Protein AF-0000000068317317 (afdb_homodimer)

Foldseek 3Di:
DPAFDDDDDDDQVLADPVGQPDDDFAWDWKDFPNDIFTFATEDQPDPFKAAEPVLCVVSPHDLVQFAADPDFDADPVRHTFDFSHKDWTWIGDPNDIDTGIHTYGHDDDPGRIYDYDVVCVVQVWDDDRSSSWIWGGDPRDIDID/DPAFDDDDDDDQVLADPVGQPDDDFAWDWKDFPNDIFTFATEDQPDPFKAAEPVLCVVSPHDLVQFAADPDFDADPVRHTFDFSHKDWTWIGDPNDIDTGIHTYGHDDDPGRIYDYDVVCVVQVWDDDRSSSWIWGGDPRDIDID

Solvent-accessible surface area (backbone atoms only — not comparable to full-atom values): 15824 Å² total; per-residue (Å²): 124,87,70,63,54,67,58,48,75,49,40,74,86,50,35,42,94,83,41,60,87,59,60,56,68,29,61,43,64,35,33,43,91,91,36,80,42,58,42,27,33,51,20,52,57,33,77,45,24,37,28,30,43,71,43,42,45,74,74,68,49,51,81,87,68,39,40,87,63,90,69,87,45,58,48,80,54,62,46,76,51,70,70,78,14,23,42,78,44,58,36,34,51,81,95,43,77,44,78,44,67,22,44,25,28,84,53,57,57,92,48,44,31,34,45,6,21,56,52,35,29,71,52,56,40,41,59,28,42,56,34,60,36,36,36,27,63,55,96,42,33,74,42,78,80,127,86,73,62,52,68,58,50,77,48,39,74,87,50,35,43,93,84,42,64,85,59,59,58,69,28,60,44,64,33,34,42,91,90,36,78,41,58,43,27,33,52,21,51,58,34,81,46,25,37,29,31,44,71,40,41,44,73,74,68,48,52,79,88,68,39,40,86,64,90,69,86,45,60,48,78,52,62,46,77,50,71,71,77,15,22,41,81,44,58,34,33,50,82,95,44,77,44,77,44,67,22,43,24,27,82,52,57,57,91,49,44,33,34,44,6,19,58,52,35,30,72,53,55,39,42,58,27,40,55,34,59,36,36,35,28,63,55,97,42,33,75,42,79,79

InterPro domains:
  IPR021109 Aspartic peptidase domain superfamily [G3DSA:2.40.70.10] (14-142)
  IPR021109 Aspartic peptidase domain superfamily [SSF50630] (25-125)

Radius of gyration: 19.26 Å; Cα contacts (8 Å, |Δi|>4): 682; chains: 2; bounding box: 53×53×40 Å

Secondary structure (DSSP, 8-state):
--PPP-EEEEEGGGS-TTTT------EEEEEETTEEEEEEEE-TT-SS-EEEHHHHHHTT--GGGPBP--PPEE-TT--EE-EEEEEEEEEEETTEEEEEEEEEE----S-SEEE-HHHHHHTT-EEETTTTEEEEEETTEEEE-/--PPP-EEEEEGGGS-TT-S------EEEEEETTEEEEEEEE-TT-SS-EEEHHHHHHTT--GGGPBP--PPEE-TT--EE-EEEEEEEEEEETTEEEEEEEEEE----S-SEEE-HHHHHHTT-EEETTTTEEEEEETTEEEE-

Organism: Vitis vinifera (NCBI:txid29760)

Sequence (290 aa):
MAGRATCIVFSDDDLPPKGSGHTRPLYISVGCSGRRVPFVLLDNGSALNVCPLATAIALGYAPSDFGPSTQTVRAYDSTRREVMGTLEIELLIGPAAFVAIFQVLRIPTSFNLLLGRPWIHRAGAIPSSLHQKVKFIHDGQVVVVMAGRATCIVFSDDDLPPKGSGHTRPLYISVGCSGRRVPFVLLDNGSALNVCPLATAIALGYAPSDFGPSTQTVRAYDSTRREVMGTLEIELLIGPAAFVAIFQVLRIPTSFNLLLGRPWIHRAGAIPSSLHQKVKFIHDGQVVVV

Structure (mmCIF, N/CA/C/O backbone):
data_AF-0000000068317317-model_v1
#
loop_
_entity.id
_entity.type
_entity.pdbx_description
1 polymer 'Uncharacterized protein'
#
loop_
_atom_site.group_PDB
_atom_site.id
_atom_site.type_symbol
_atom_site.label_atom_id
_atom_site.label_alt_id
_atom_site.label_comp_id
_atom_site.label_asym_id
_atom_site.label_entity_id
_atom_site.label_seq_id
_atom_site.pdbx_PDB_ins_code
_atom_site.Cartn_x
_atom_site.Cartn_y
_atom_site.Cartn_z
_atom_site.occupancy
_atom_site.B_iso_or_equiv
_atom_site.auth_seq_id
_atom_site.auth_comp_id
_atom_site.auth_asym_id
_atom_site.auth_atom_id
_atom_site.pdbx_PDB_model_num
ATOM 1 N N . MET A 1 1 ? -30.156 13.469 15.172 1 39.81 1 MET A N 1
ATOM 2 C CA . MET A 1 1 ? -28.812 13.109 15.609 1 39.81 1 MET A CA 1
ATOM 3 C C . MET A 1 1 ? -28.062 12.344 14.516 1 39.81 1 MET A C 1
ATOM 5 O O . MET A 1 1 ? -28.5 11.273 14.102 1 39.81 1 MET A O 1
ATOM 9 N N . ALA A 1 2 ? -27.562 13.141 13.57 1 50.59 2 ALA A N 1
ATOM 10 C CA . ALA A 1 2 ? -27 12.484 12.391 1 50.59 2 ALA A CA 1
ATOM 11 C C . ALA A 1 2 ? -26.109 11.312 12.789 1 50.59 2 ALA A C 1
ATOM 13 O O . ALA A 1 2 ? -25.188 11.469 13.602 1 50.59 2 ALA A O 1
ATOM 14 N N . GLY A 1 3 ? -26.453 10.148 12.789 1 65.06 3 GLY A N 1
ATOM 15 C CA . GLY A 1 3 ? -25.875 8.945 13.359 1 65.06 3 GLY A CA 1
ATOM 16 C C . GLY A 1 3 ? -24.422 8.742 12.969 1 65.06 3 GLY A C 1
ATOM 17 O O . GLY A 1 3 ? -23.953 9.312 11.984 1 65.06 3 GLY A O 1
ATOM 18 N N . ARG A 1 4 ? -23.5 8.469 13.953 1 86.44 4 ARG A N 1
ATOM 19 C CA . ARG A 1 4 ? -22.062 8.258 13.859 1 86.44 4 ARG A CA 1
ATOM 20 C C . ARG A 1 4 ? -21.734 7.172 12.836 1 86.44 4 ARG A C 1
ATOM 22 O O . ARG A 1 4 ? -22.359 6.109 12.828 1 86.44 4 ARG A O 1
ATOM 29 N N . ALA A 1 5 ? -20.875 7.617 11.844 1 91.25 5 ALA A N 1
ATOM 30 C CA . ALA A 1 5 ? -20.422 6.629 10.867 1 91.25 5 ALA A CA 1
ATOM 31 C C . ALA A 1 5 ? -19.734 5.453 11.547 1 91.25 5 ALA A C 1
ATOM 33 O O . ALA A 1 5 ? -18.984 5.645 12.508 1 91.25 5 ALA A O 1
ATOM 34 N N . THR A 1 6 ? -20.141 4.309 11.156 1 92.88 6 THR A N 1
ATOM 35 C CA . THR A 1 6 ? -19.562 3.119 11.773 1 92.88 6 THR A CA 1
ATOM 36 C C . THR A 1 6 ? -18.828 2.266 10.734 1 92.88 6 THR A C 1
ATOM 38 O O . THR A 1 6 ? -18.219 1.258 11.078 1 92.88 6 THR A O 1
ATOM 41 N N . CYS A 1 7 ? -18.969 2.727 9.492 1 97.69 7 CYS A N 1
ATOM 42 C CA . CYS A 1 7 ? -18.312 1.936 8.453 1 97.69 7 CYS A CA 1
ATOM 43 C C . CYS A 1 7 ? -17.828 2.822 7.312 1 97.69 7 CYS A C 1
ATOM 45 O O . CYS A 1 7 ? -18.234 3.982 7.211 1 97.69 7 CYS A O 1
ATOM 47 N N . ILE A 1 8 ? -17 2.387 6.531 1 98.56 8 ILE A N 1
ATOM 48 C CA . ILE A 1 8 ? -16.469 3.01 5.324 1 98.56 8 ILE A CA 1
ATOM 49 C C . ILE A 1 8 ? -16.859 2.188 4.098 1 98.56 8 ILE A C 1
ATOM 51 O O . ILE A 1 8 ? -16.719 0.961 4.098 1 98.56 8 ILE A O 1
ATOM 55 N N . VAL A 1 9 ? -17.344 2.85 3.064 1 98.75 9 VAL A N 1
ATOM 56 C CA . VAL A 1 9 ? -17.875 2.184 1.881 1 98.75 9 VAL A CA 1
ATOM 57 C C . VAL A 1 9 ? -17.156 2.689 0.633 1 98.75 9 VAL A C 1
ATOM 59 O O . VAL A 1 9 ? -16.906 3.889 0.501 1 98.75 9 VAL A O 1
ATOM 62 N N . PHE A 1 10 ? -16.797 1.779 -0.268 1 98.62 10 PHE A N 1
ATOM 63 C CA . PHE A 1 10 ? -16.344 2.1 -1.617 1 98.62 10 PHE A CA 1
ATOM 64 C C . PHE A 1 10 ? -17.297 1.517 -2.658 1 98.62 10 PHE A C 1
ATOM 66 O O . PHE A 1 10 ? -17.766 0.386 -2.514 1 98.62 10 PHE A O 1
ATOM 73 N N . SER A 1 11 ? -17.656 2.23 -3.594 1 97.44 11 SER A N 1
ATOM 74 C CA . SER A 1 11 ? -18.484 1.808 -4.715 1 97.44 11 SER A CA 1
ATOM 75 C C . SER A 1 11 ? -18 2.402 -6.027 1 97.44 11 SER A C 1
ATOM 77 O O . SER A 1 11 ? -17.016 3.146 -6.047 1 97.44 11 SER A O 1
ATOM 79 N N . ASP A 1 12 ? -18.672 2.057 -7.094 1 95.69 12 ASP A N 1
ATOM 80 C CA . ASP A 1 12 ? -18.312 2.59 -8.406 1 95.69 12 ASP A CA 1
ATOM 81 C C . ASP A 1 12 ? -18.453 4.109 -8.438 1 95.69 12 ASP A C 1
ATOM 83 O O . ASP A 1 12 ? -17.797 4.781 -9.234 1 95.69 12 ASP A O 1
ATOM 87 N N . ASP A 1 13 ? -19.281 4.641 -7.551 1 96.56 13 ASP A N 1
ATOM 88 C CA . ASP A 1 13 ? -19.453 6.086 -7.473 1 96.56 13 ASP A CA 1
ATOM 89 C C . ASP A 1 13 ? -18.172 6.773 -7.012 1 96.56 13 ASP A C 1
ATOM 91 O O . ASP A 1 13 ? -18.016 7.984 -7.18 1 96.56 13 ASP A O 1
ATOM 95 N N . ASP A 1 14 ? -17.266 5.992 -6.438 1 97.88 14 ASP A N 1
ATOM 96 C CA . ASP A 1 14 ? -16.016 6.539 -5.91 1 97.88 14 ASP A CA 1
ATOM 97 C C . ASP A 1 14 ? -14.922 6.555 -6.98 1 97.88 14 ASP A C 1
ATOM 99 O O . ASP A 1 14 ? -13.867 7.152 -6.789 1 97.88 14 ASP A O 1
ATOM 103 N N . LEU A 1 15 ? -15.133 5.902 -8.094 1 97.94 15 LEU A N 1
ATOM 104 C CA . LEU A 1 15 ? -14.102 5.801 -9.125 1 97.94 15 LEU A CA 1
ATOM 105 C C . LEU A 1 15 ? -13.805 7.172 -9.727 1 97.94 15 LEU A C 1
ATOM 107 O O . LEU A 1 15 ? -14.688 8.023 -9.82 1 97.94 15 LEU A O 1
ATOM 111 N N . PRO A 1 16 ? -12.57 7.355 -10.078 1 96.88 16 PRO A N 1
ATOM 112 C CA . PRO A 1 16 ? -12.289 8.594 -10.812 1 96.88 16 PRO A CA 1
ATOM 113 C C . PRO A 1 16 ? -13.039 8.672 -12.141 1 96.88 16 PRO A C 1
ATOM 115 O O . PRO A 1 16 ? -13.578 7.672 -12.609 1 96.88 16 PRO A O 1
ATOM 118 N N . PRO A 1 17 ? -13.125 9.82 -12.711 1 95.19 17 PRO A N 1
ATOM 119 C CA . PRO A 1 17 ? -13.867 9.992 -13.961 1 95.19 17 PRO A CA 1
ATOM 120 C C . PRO A 1 17 ? -13.414 9.039 -15.055 1 95.19 17 PRO A C 1
ATOM 122 O O . PRO A 1 17 ? -14.234 8.578 -15.852 1 95.19 17 PRO A O 1
ATOM 125 N N . LYS A 1 18 ? -12.164 8.703 -15.062 1 93.88 18 LYS A N 1
ATOM 126 C CA . LYS A 1 18 ? -11.625 7.859 -16.125 1 93.88 18 LYS A CA 1
ATOM 127 C C . LYS A 1 18 ? -11.93 6.387 -15.859 1 93.88 18 LYS A C 1
ATOM 129 O O . LYS A 1 18 ? -11.633 5.527 -16.688 1 93.88 18 LYS A O 1
ATOM 134 N N . GLY A 1 19 ? -12.453 6.164 -14.641 1 94.88 19 GLY A N 1
ATOM 135 C CA . GLY A 1 19 ? -12.852 4.801 -14.328 1 94.88 19 GLY A CA 1
ATOM 136 C C . GLY A 1 19 ? -11.742 3.992 -13.68 1 94.88 19 GLY A C 1
ATOM 137 O O . GLY A 1 19 ? -10.836 4.555 -13.055 1 94.88 19 GLY A O 1
ATOM 138 N N . SER A 1 20 ? -11.852 2.682 -13.812 1 95.12 20 SER A N 1
ATOM 139 C CA . SER A 1 20 ? -10.977 1.768 -13.094 1 95.12 20 SER A CA 1
ATOM 140 C C . SER A 1 20 ? -9.797 1.335 -13.961 1 95.12 20 SER A C 1
ATOM 142 O O . SER A 1 20 ? -8.953 0.547 -13.523 1 95.12 20 SER A O 1
ATOM 144 N N . GLY A 1 21 ? -9.703 1.787 -15.156 1 96.06 21 GLY A N 1
ATOM 145 C CA . GLY A 1 21 ? -8.688 1.332 -16.094 1 96.06 21 GLY A CA 1
ATOM 146 C C . GLY A 1 21 ? -7.348 2.029 -15.898 1 96.06 21 GLY A C 1
ATOM 147 O O . GLY A 1 21 ? -6.828 2.645 -16.828 1 96.06 21 GLY A O 1
ATOM 148 N N . HIS A 1 22 ? -6.766 2.02 -14.766 1 97.62 22 HIS A N 1
ATOM 149 C CA . HIS A 1 22 ? -5.473 2.625 -14.469 1 97.62 22 HIS A CA 1
ATOM 150 C C . HIS A 1 22 ? -4.75 1.868 -13.359 1 97.62 22 HIS A C 1
ATOM 152 O O . HIS A 1 22 ? -5.344 1.018 -12.695 1 97.62 22 HIS A O 1
ATOM 158 N N . THR A 1 23 ? -3.461 2.135 -13.172 1 97.62 23 THR A N 1
ATOM 159 C CA . THR A 1 23 ? -2.672 1.592 -12.07 1 97.62 23 THR A CA 1
ATOM 160 C C . THR A 1 23 ? -1.908 2.701 -11.352 1 97.62 23 THR A C 1
ATOM 162 O O . THR A 1 23 ? -0.775 2.496 -10.914 1 97.62 23 THR A O 1
ATOM 165 N N . ARG A 1 24 ? -2.486 3.82 -11.219 1 97.88 24 ARG A N 1
ATOM 166 C CA . ARG A 1 24 ? -1.837 4.98 -10.617 1 97.88 24 ARG A CA 1
ATOM 167 C C . ARG A 1 24 ? -1.719 4.824 -9.109 1 97.88 24 ARG A C 1
ATOM 169 O O . ARG A 1 24 ? -2.635 4.312 -8.461 1 97.88 24 ARG A O 1
ATOM 176 N N . PRO A 1 25 ? -0.586 5.289 -8.633 1 98.12 25 PRO A N 1
ATOM 177 C CA . PRO A 1 25 ? -0.528 5.367 -7.168 1 98.12 25 PRO A CA 1
ATOM 178 C C . PRO A 1 25 ? -1.493 6.402 -6.594 1 98.12 25 PRO A C 1
ATOM 180 O O . PRO A 1 25 ? -2.014 7.242 -7.332 1 98.12 25 PRO A O 1
ATOM 183 N N . LEU A 1 26 ? -1.78 6.266 -5.348 1 98.81 26 LEU A N 1
ATOM 184 C CA . LEU A 1 26 ? -2.65 7.219 -4.668 1 98.81 26 LEU A CA 1
ATOM 185 C C . LEU A 1 26 ? -1.834 8.328 -4.016 1 98.81 26 LEU A C 1
ATOM 187 O O . LEU A 1 26 ? -1.091 8.078 -3.064 1 98.81 26 LEU A O 1
ATOM 191 N N . TYR A 1 27 ? -1.959 9.531 -4.535 1 98.81 27 TYR A N 1
ATOM 192 C CA . TYR A 1 27 ? -1.39 10.734 -3.951 1 98.81 27 TYR A CA 1
ATOM 193 C C . TYR A 1 27 ? -2.486 11.648 -3.418 1 98.81 27 TYR A C 1
ATOM 195 O O . TYR A 1 27 ? -3.535 11.805 -4.047 1 98.81 27 TYR A O 1
ATOM 203 N N . ILE A 1 28 ? -2.176 12.219 -2.344 1 98.81 28 ILE A N 1
ATOM 204 C CA . ILE A 1 28 ? -3.051 13.281 -1.861 1 98.81 28 ILE A CA 1
ATOM 205 C C . ILE A 1 28 ? -2.229 14.531 -1.562 1 98.81 28 ILE A C 1
ATOM 207 O O . ILE A 1 28 ? -1.001 14.516 -1.677 1 98.81 28 ILE A O 1
ATOM 211 N N . SER A 1 29 ? -2.916 15.586 -1.317 1 98.81 29 SER A N 1
ATOM 212 C CA . SER A 1 29 ? -2.309 16.797 -0.781 1 98.81 29 SER A CA 1
ATOM 213 C C . SER A 1 29 ? -2.672 17 0.687 1 98.81 29 SER A C 1
ATOM 215 O O . SER A 1 29 ? -3.799 16.719 1.096 1 98.81 29 SER A O 1
ATOM 217 N N . VAL A 1 30 ? -1.735 17.5 1.403 1 98.81 30 VAL A N 1
ATOM 218 C CA . VAL A 1 30 ? -1.99 17.75 2.818 1 98.81 30 VAL A CA 1
ATOM 219 C C . VAL A 1 30 ? -1.548 19.172 3.182 1 98.81 30 VAL A C 1
ATOM 221 O O . VAL A 1 30 ? -0.806 19.812 2.432 1 98.81 30 VAL A O 1
ATOM 224 N N . GLY A 1 31 ? -2.121 19.625 4.293 1 98.62 31 GLY A N 1
ATOM 225 C CA . GLY A 1 31 ? -1.622 20.859 4.867 1 98.62 31 GLY A CA 1
ATOM 226 C C . GLY A 1 31 ? -0.545 20.641 5.914 1 98.62 31 GLY A C 1
ATOM 227 O O . GLY A 1 31 ? -0.641 19.719 6.727 1 98.62 31 GLY A O 1
ATOM 228 N N . CYS A 1 32 ? 0.508 21.359 5.828 1 97.62 32 CYS A N 1
ATOM 229 C CA . CYS A 1 32 ? 1.587 21.391 6.809 1 97.62 32 CYS A CA 1
ATOM 230 C C . CYS A 1 32 ? 1.943 22.812 7.195 1 97.62 32 CYS A C 1
ATOM 232 O O . CYS A 1 32 ? 2.531 23.547 6.398 1 97.62 32 CYS A O 1
ATOM 234 N N . SER A 1 33 ? 1.648 23.234 8.406 1 92.94 33 SER A N 1
ATOM 235 C CA . SER A 1 33 ? 1.957 24.578 8.891 1 92.94 33 SER A CA 1
ATOM 236 C C . SER A 1 33 ? 1.541 25.641 7.879 1 92.94 33 SER A C 1
ATOM 238 O O . SER A 1 33 ? 2.342 26.5 7.508 1 92.94 33 SER A O 1
ATOM 240 N N . GLY A 1 34 ? 0.367 25.516 7.363 1 93 34 GLY A N 1
ATOM 241 C CA . GLY A 1 34 ? -0.199 26.516 6.48 1 93 34 GLY A CA 1
ATOM 242 C C . GLY A 1 34 ? 0.222 26.344 5.031 1 93 34 GLY A C 1
ATOM 243 O O . GLY A 1 34 ? -0.204 27.109 4.16 1 93 34 GLY A O 1
ATOM 244 N N . ARG A 1 35 ? 1.019 25.438 4.738 1 96.75 35 ARG A N 1
ATOM 245 C CA . ARG A 1 35 ? 1.471 25.156 3.375 1 96.75 35 ARG A CA 1
ATOM 246 C C . ARG A 1 35 ? 0.83 23.891 2.83 1 96.75 35 ARG A C 1
ATOM 248 O O . ARG A 1 35 ? 0.634 22.922 3.566 1 96.75 35 ARG A O 1
ATOM 255 N N . ARG A 1 36 ? 0.568 23.984 1.562 1 98.06 36 ARG A N 1
ATOM 256 C CA . ARG A 1 36 ? 0.071 22.797 0.883 1 98.06 36 ARG A CA 1
ATOM 257 C C . ARG A 1 36 ? 1.223 21.922 0.404 1 98.06 36 ARG A C 1
ATOM 259 O O . ARG A 1 36 ? 2.141 22.406 -0.264 1 98.06 36 ARG A O 1
ATOM 266 N N . VAL A 1 37 ? 1.248 20.672 0.802 1 98.75 37 VAL A N 1
ATOM 267 C CA . VAL A 1 37 ? 2.223 19.703 0.323 1 98.75 37 VAL A CA 1
ATOM 268 C C . VAL A 1 37 ? 1.548 18.734 -0.638 1 98.75 37 VAL A C 1
ATOM 270 O O . VAL A 1 37 ? 0.729 17.906 -0.223 1 98.75 37 VAL A O 1
ATOM 273 N N . PRO A 1 38 ? 1.872 18.828 -1.878 1 98.56 38 PRO A N 1
ATOM 274 C CA . PRO A 1 38 ? 1.316 17.891 -2.855 1 98.56 38 PRO A CA 1
ATOM 275 C C . PRO A 1 38 ? 2.09 16.578 -2.918 1 98.56 38 PRO A C 1
ATOM 277 O O . PRO A 1 38 ? 3.1 16.422 -2.227 1 98.56 38 PRO A O 1
ATOM 280 N N . PHE A 1 39 ? 1.553 15.555 -3.545 1 98.38 39 PHE A N 1
ATOM 281 C CA . PHE A 1 39 ? 2.211 14.297 -3.857 1 98.38 39 PHE A CA 1
ATOM 282 C C . PHE A 1 39 ? 2.645 13.578 -2.582 1 98.38 39 PHE A C 1
ATOM 284 O O . PHE A 1 39 ? 3.805 13.188 -2.447 1 98.38 39 PHE A O 1
ATOM 291 N N . VAL A 1 40 ? 1.7 13.477 -1.713 1 98.88 40 VAL A N 1
ATOM 292 C CA . VAL A 1 40 ? 1.86 12.609 -0.552 1 98.88 40 VAL A CA 1
ATOM 293 C C . VAL A 1 40 ? 1.375 11.203 -0.89 1 98.88 40 VAL A C 1
ATOM 295 O O . VAL A 1 40 ? 0.184 10.992 -1.13 1 98.88 40 VAL A O 1
ATOM 298 N N . LEU A 1 41 ? 2.281 10.289 -0.953 1 98.69 41 LEU A N 1
ATOM 299 C CA . LEU A 1 41 ? 1.983 8.914 -1.335 1 98.69 41 LEU A CA 1
ATOM 300 C C . LEU A 1 41 ? 1.384 8.141 -0.164 1 98.69 41 LEU A C 1
ATOM 302 O O . LEU A 1 41 ? 1.918 8.18 0.947 1 98.69 41 LEU A O 1
ATOM 306 N N . LEU A 1 42 ? 0.227 7.523 -0.333 1 98.88 42 LEU A N 1
ATOM 307 C CA . LEU A 1 42 ? -0.312 6.562 0.622 1 98.88 42 LEU A CA 1
ATOM 308 C C . LEU A 1 42 ? 0.115 5.145 0.262 1 98.88 42 LEU A C 1
ATOM 310 O O . LEU A 1 42 ? -0.147 4.676 -0.849 1 98.88 42 LEU A O 1
ATOM 314 N N . ASP A 1 43 ? 0.796 4.516 1.154 1 98.44 43 ASP A N 1
ATOM 315 C CA . ASP A 1 43 ? 1.401 3.213 0.887 1 98.44 43 ASP A CA 1
ATOM 316 C C . ASP A 1 43 ? 1.182 2.254 2.055 1 98.44 43 ASP A C 1
ATOM 318 O O . ASP A 1 43 ? 1.901 2.311 3.055 1 98.44 43 ASP A O 1
ATOM 322 N N . ASN A 1 44 ? 0.241 1.297 1.885 1 98.75 44 ASN A N 1
ATOM 323 C CA . ASN A 1 44 ? -0.05 0.371 2.975 1 98.75 44 ASN A CA 1
ATOM 324 C C . ASN A 1 44 ? 1.042 -0.685 3.121 1 98.75 44 ASN A C 1
ATOM 326 O O . ASN A 1 44 ? 1.047 -1.449 4.086 1 98.75 44 ASN A O 1
ATOM 330 N N . GLY A 1 45 ? 1.951 -0.714 2.201 1 97.38 45 GLY A N 1
ATOM 331 C CA . GLY A 1 45 ? 3.086 -1.618 2.293 1 97.38 45 GLY A CA 1
ATOM 332 C C . GLY A 1 45 ? 4.227 -1.063 3.127 1 97.38 45 GLY A C 1
ATOM 333 O O . GLY A 1 45 ? 5.125 -1.803 3.527 1 97.38 45 GLY A O 1
ATOM 334 N N . SER A 1 46 ? 4.195 0.164 3.355 1 96.81 46 SER A N 1
ATOM 335 C CA . SER A 1 46 ? 5.305 0.803 4.051 1 96.81 46 SER A CA 1
ATOM 336 C C . SER A 1 46 ? 5.121 0.737 5.562 1 96.81 46 SER A C 1
ATOM 338 O O . SER A 1 46 ? 4.082 1.142 6.086 1 96.81 46 SER A O 1
ATOM 340 N N . ALA A 1 47 ? 6.141 0.286 6.199 1 96.44 47 ALA A N 1
ATOM 341 C CA . ALA A 1 47 ? 6.145 0.213 7.66 1 96.44 47 ALA A CA 1
ATOM 342 C C . ALA A 1 47 ? 6.426 1.58 8.273 1 96.44 47 ALA A C 1
ATOM 344 O O . ALA A 1 47 ? 6.379 1.738 9.5 1 96.44 47 ALA A O 1
ATOM 345 N N . LEU A 1 48 ? 6.609 2.59 7.422 1 96.62 48 LEU A N 1
ATOM 346 C CA . LEU A 1 48 ? 7.062 3.893 7.902 1 96.62 48 LEU A CA 1
ATOM 347 C C . LEU A 1 48 ? 6.293 5.02 7.223 1 96.62 48 LEU A C 1
ATOM 349 O O . LEU A 1 48 ? 5.773 4.844 6.121 1 96.62 48 LEU A O 1
ATOM 353 N N . ASN A 1 49 ? 6.211 6.133 7.941 1 98.19 49 ASN A N 1
ATOM 354 C CA . ASN A 1 49 ? 6.09 7.418 7.262 1 98.19 49 ASN A CA 1
ATOM 355 C C . ASN A 1 49 ? 7.457 7.969 6.855 1 98.19 49 ASN A C 1
ATOM 357 O O . ASN A 1 49 ? 8.398 7.938 7.645 1 98.19 49 ASN A O 1
ATOM 361 N N . VAL A 1 50 ? 7.574 8.484 5.652 1 98 50 VAL A N 1
ATOM 362 C CA . VAL A 1 50 ? 8.875 8.922 5.16 1 98 50 VAL A CA 1
ATOM 363 C C . VAL A 1 50 ? 8.797 10.391 4.727 1 98 50 VAL A C 1
ATOM 365 O O . VAL A 1 50 ? 7.828 10.797 4.082 1 98 50 VAL A O 1
ATOM 368 N N . CYS A 1 51 ? 9.75 11.102 5.137 1 98.25 51 CYS A N 1
ATOM 369 C CA . CYS A 1 51 ? 9.984 12.453 4.645 1 98.25 51 CYS A CA 1
ATOM 370 C C . CYS A 1 51 ? 11.344 12.562 3.967 1 98.25 51 CYS A C 1
ATOM 372 O O . CYS A 1 51 ? 12.383 12.508 4.633 1 98.25 51 CYS A O 1
ATOM 374 N N . PRO A 1 52 ? 11.352 12.68 2.621 1 97.31 52 PRO A N 1
ATOM 375 C CA . PRO A 1 52 ? 12.648 12.938 1.991 1 97.31 52 PRO A CA 1
ATOM 376 C C . PRO A 1 52 ? 13.32 14.195 2.527 1 97.31 52 PRO A C 1
ATOM 378 O O . PRO A 1 52 ? 12.648 15.195 2.791 1 97.31 52 PRO A O 1
ATOM 381 N N . LEU A 1 53 ? 14.609 14.156 2.627 1 97.12 53 LEU A N 1
ATOM 382 C CA . LEU A 1 53 ? 15.375 15.281 3.15 1 97.12 53 LEU A CA 1
ATOM 383 C C . LEU A 1 53 ? 15.047 16.562 2.383 1 97.12 53 LEU A C 1
ATOM 385 O O . LEU A 1 53 ? 14.883 17.625 2.982 1 97.12 53 LEU A O 1
ATOM 389 N N . ALA A 1 54 ? 14.945 16.422 1.08 1 96.81 54 ALA A N 1
ATOM 390 C CA . ALA A 1 54 ? 14.641 17.594 0.253 1 96.81 54 ALA A CA 1
ATOM 391 C C . ALA A 1 54 ? 13.312 18.219 0.661 1 96.81 54 ALA A C 1
ATOM 393 O O . ALA A 1 54 ? 13.188 19.453 0.696 1 96.81 54 ALA A O 1
ATOM 394 N N . THR A 1 55 ? 12.344 17.453 0.984 1 97.69 55 THR A N 1
ATOM 395 C CA . THR A 1 55 ? 11.047 17.938 1.426 1 97.69 55 THR A CA 1
ATOM 396 C C . THR A 1 55 ? 11.148 18.594 2.803 1 97.69 55 THR A C 1
ATOM 398 O O . THR A 1 55 ? 10.578 19.656 3.037 1 97.69 55 THR A O 1
ATOM 401 N N . ALA A 1 56 ? 11.867 17.953 3.74 1 97.88 56 ALA A N 1
ATOM 402 C CA . ALA A 1 56 ? 12.078 18.516 5.066 1 97.88 56 ALA A CA 1
ATOM 403 C C . ALA A 1 56 ? 12.656 19.938 4.977 1 97.88 56 ALA A C 1
ATOM 405 O O . ALA A 1 56 ? 12.148 20.859 5.613 1 97.88 56 ALA A O 1
ATOM 406 N N . ILE A 1 57 ? 13.672 20.047 4.129 1 97.31 57 ILE A N 1
ATOM 407 C CA . ILE A 1 57 ? 14.328 21.344 3.945 1 97.31 57 ILE A CA 1
ATOM 408 C C . ILE A 1 57 ? 13.344 22.344 3.34 1 97.31 57 ILE A C 1
ATOM 410 O O . ILE A 1 57 ? 13.242 23.469 3.805 1 97.31 57 ILE A O 1
ATOM 414 N N . ALA A 1 58 ? 12.648 21.906 2.383 1 97.25 58 ALA A N 1
ATOM 415 C CA . ALA A 1 58 ? 11.68 22.781 1.716 1 97.25 58 ALA A CA 1
ATOM 416 C C . ALA A 1 58 ? 10.602 23.25 2.689 1 97.25 58 ALA A C 1
ATOM 418 O O . ALA A 1 58 ? 10.07 24.344 2.549 1 97.25 58 ALA A O 1
ATOM 419 N N . LEU A 1 59 ? 10.273 22.453 3.682 1 97.56 59 LEU A N 1
ATOM 420 C CA . LEU A 1 59 ? 9.25 22.781 4.672 1 97.56 59 LEU A CA 1
ATOM 421 C C . LEU A 1 59 ? 9.828 23.656 5.773 1 97.56 59 LEU A C 1
ATOM 423 O O . LEU A 1 59 ? 9.094 24.125 6.648 1 97.56 59 LEU A O 1
ATOM 427 N N . GLY A 1 60 ? 11.172 23.797 5.746 1 97 60 GLY A N 1
ATOM 428 C CA . GLY A 1 60 ? 11.789 24.734 6.66 1 97 60 GLY A CA 1
ATOM 429 C C . GLY A 1 60 ? 12.5 24.062 7.82 1 97 60 GLY A C 1
ATOM 430 O O . GLY A 1 60 ? 12.883 24.734 8.789 1 97 60 GLY A O 1
ATOM 431 N N . TYR A 1 61 ? 12.609 22.781 7.727 1 97.38 61 TYR A N 1
ATOM 432 C CA . TYR A 1 61 ? 13.312 22.062 8.789 1 97.38 61 TYR A CA 1
ATOM 433 C C . TYR A 1 61 ? 14.805 21.984 8.484 1 97.38 61 TYR A C 1
ATOM 435 O O . TYR A 1 61 ? 15.203 21.906 7.316 1 97.38 61 TYR A O 1
ATOM 443 N N . ALA A 1 62 ? 15.578 21.969 9.539 1 97.12 62 ALA A N 1
ATOM 444 C CA . ALA A 1 62 ? 17.016 21.734 9.469 1 97.12 62 ALA A CA 1
ATOM 445 C C . ALA A 1 62 ? 17.406 20.469 10.227 1 97.12 62 ALA A C 1
ATOM 447 O O . ALA A 1 62 ? 16.641 19.969 11.062 1 97.12 62 ALA A O 1
ATOM 448 N N . PRO A 1 63 ? 18.547 19.859 9.906 1 95.38 63 PRO A N 1
ATOM 449 C CA . PRO A 1 63 ? 18.984 18.625 10.586 1 95.38 63 PRO A CA 1
ATOM 450 C C . PRO A 1 63 ? 18.953 18.766 12.109 1 95.38 63 PRO A C 1
ATOM 452 O O . PRO A 1 63 ? 18.703 17.781 12.812 1 95.38 63 PRO A O 1
ATOM 455 N N . SER A 1 64 ? 19.125 19.984 12.602 1 96.94 64 SER A N 1
ATOM 456 C CA . SER A 1 64 ? 19.094 20.219 14.039 1 96.94 64 SER A CA 1
ATOM 457 C C . SER A 1 64 ? 17.688 20 14.602 1 96.94 64 SER A C 1
ATOM 459 O O . SER A 1 64 ? 17.516 19.875 15.812 1 96.94 64 SER A O 1
ATOM 461 N N . ASP A 1 65 ? 16.703 20.031 13.758 1 97.44 65 ASP A N 1
ATOM 462 C CA . ASP A 1 65 ? 15.32 19.828 14.164 1 97.44 65 ASP A CA 1
ATOM 463 C C . ASP A 1 65 ? 14.992 18.328 14.234 1 97.44 65 ASP A C 1
ATOM 465 O O . ASP A 1 65 ? 13.938 17.953 14.75 1 97.44 65 ASP A O 1
ATOM 469 N N . PHE A 1 66 ? 15.883 17.422 13.727 1 97.88 66 PHE A N 1
ATOM 470 C CA . PHE A 1 66 ? 15.594 15.992 13.656 1 97.88 66 PHE A CA 1
ATOM 471 C C . PHE A 1 66 ? 15.797 15.328 15.016 1 97.88 66 PHE A C 1
ATOM 473 O O . PHE A 1 66 ? 16.75 15.633 15.727 1 97.88 66 PHE A O 1
ATOM 480 N N . GLY A 1 67 ? 14.812 14.578 15.375 1 97.56 67 GLY A N 1
ATOM 481 C CA . GLY A 1 67 ? 15 13.695 16.516 1 97.56 67 GLY A CA 1
ATOM 482 C C . GLY A 1 67 ? 15.789 12.445 16.172 1 97.56 67 GLY A C 1
ATOM 483 O O . GLY A 1 67 ? 16.047 12.164 15 1 97.56 67 GLY A O 1
ATOM 484 N N . PRO A 1 68 ? 16.188 11.734 17.234 1 94.62 68 PRO A N 1
ATOM 485 C CA . PRO A 1 68 ? 16.922 10.492 16.984 1 94.62 68 PRO A CA 1
ATOM 486 C C . PRO A 1 68 ? 16.047 9.398 16.391 1 94.62 68 PRO A C 1
ATOM 488 O O . PRO A 1 68 ? 14.836 9.352 16.656 1 94.62 68 PRO A O 1
ATOM 491 N N . SER A 1 69 ? 16.656 8.641 15.484 1 92.19 69 SER A N 1
ATOM 492 C CA . SER A 1 69 ? 16 7.441 14.977 1 92.19 69 SER A CA 1
ATOM 493 C C . SER A 1 69 ? 16.672 6.18 15.523 1 92.19 69 SER A C 1
ATOM 495 O O . SER A 1 69 ? 17.891 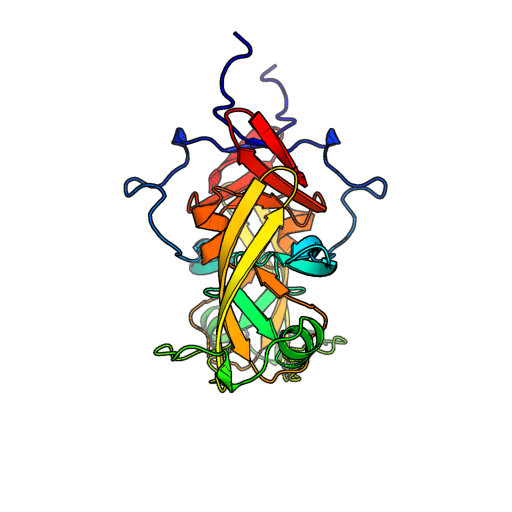6.043 15.477 1 92.19 69 SER A O 1
ATOM 497 N N . THR A 1 70 ? 15.828 5.297 16.016 1 86.69 70 THR A N 1
ATOM 498 C CA . THR A 1 70 ? 16.359 4.043 16.531 1 86.69 70 THR A CA 1
ATOM 499 C C . THR A 1 70 ? 16 2.883 15.609 1 86.69 70 THR A C 1
ATOM 501 O O . THR A 1 70 ? 16.297 1.726 15.914 1 86.69 70 THR A O 1
ATOM 504 N N . GLN A 1 71 ? 15.484 3.219 14.508 1 88.94 71 GLN A N 1
ATOM 505 C CA . GLN A 1 71 ? 14.977 2.176 13.625 1 88.94 71 GLN A CA 1
ATOM 506 C C . GLN A 1 71 ? 15.938 1.913 12.469 1 88.94 71 GLN A C 1
ATOM 508 O O . GLN A 1 71 ? 16.547 2.844 11.938 1 88.94 71 GLN A O 1
ATOM 513 N N . THR A 1 72 ? 16.125 0.646 12.289 1 89.69 72 THR A N 1
ATOM 514 C CA . THR A 1 72 ? 16.734 0.276 11.016 1 89.69 72 THR A CA 1
ATOM 515 C C . THR A 1 72 ? 15.703 0.313 9.891 1 89.69 72 THR A C 1
ATOM 517 O O . THR A 1 72 ? 14.664 -0.353 9.969 1 89.69 72 THR A O 1
ATOM 520 N N . VAL A 1 73 ? 15.953 1.158 8.93 1 90.88 73 VAL A N 1
ATOM 521 C CA . VAL A 1 73 ? 15.031 1.29 7.805 1 90.88 73 VAL A CA 1
ATOM 522 C C . VAL A 1 73 ? 15.562 0.489 6.613 1 90.88 73 VAL A C 1
ATOM 524 O O . VAL A 1 73 ? 16.719 0.629 6.227 1 90.88 73 VAL A O 1
ATOM 527 N N . ARG A 1 74 ? 14.664 -0.384 6.168 1 89.25 74 ARG A N 1
ATOM 528 C CA . ARG A 1 74 ? 14.977 -1.21 5.008 1 89.25 74 ARG A CA 1
ATOM 529 C C . ARG A 1 74 ? 13.93 -1.042 3.916 1 89.25 74 ARG A C 1
ATOM 531 O O . ARG A 1 74 ? 12.758 -0.805 4.207 1 89.25 74 ARG A O 1
ATOM 538 N N . ALA A 1 75 ? 14.398 -1.15 2.691 1 86.56 75 ALA A N 1
ATOM 539 C CA . ALA A 1 75 ? 13.469 -1.272 1.572 1 86.56 75 ALA A CA 1
ATOM 540 C C . ALA A 1 75 ? 12.93 -2.695 1.459 1 86.56 75 ALA A C 1
ATOM 542 O O . ALA A 1 75 ? 13.305 -3.572 2.24 1 86.56 75 ALA A O 1
ATOM 543 N N . TYR A 1 76 ? 11.969 -2.881 0.576 1 82.31 76 TYR A N 1
ATOM 544 C CA . TYR A 1 76 ? 11.336 -4.184 0.419 1 82.31 76 TYR A CA 1
ATOM 545 C C . TYR A 1 76 ? 12.352 -5.242 0.018 1 82.31 76 TYR A C 1
ATOM 547 O O . TYR A 1 76 ? 12.117 -6.438 0.208 1 82.31 76 TYR A O 1
ATOM 555 N N . ASP A 1 77 ? 13.492 -4.777 -0.51 1 84.62 77 ASP A N 1
ATOM 556 C CA . ASP A 1 77 ? 14.523 -5.715 -0.928 1 84.62 77 ASP A CA 1
ATOM 557 C C . ASP A 1 77 ? 15.594 -5.871 0.153 1 84.62 77 ASP A C 1
ATOM 559 O O . ASP A 1 77 ? 16.719 -6.293 -0.132 1 84.62 77 ASP A O 1
ATOM 563 N N . SER A 1 78 ? 15.375 -5.41 1.237 1 85.5 78 SER A N 1
ATOM 564 C CA . SER A 1 78 ? 16.188 -5.59 2.439 1 85.5 78 SER A CA 1
ATOM 565 C C . SER A 1 78 ? 17.406 -4.68 2.422 1 85.5 78 SER A C 1
ATOM 567 O O . SER A 1 78 ? 18.297 -4.816 3.26 1 85.5 78 SER A O 1
ATOM 569 N N . THR A 1 79 ? 17.375 -3.793 1.428 1 85.31 79 THR A N 1
ATOM 570 C CA . THR A 1 79 ? 18.469 -2.824 1.418 1 85.31 79 THR A CA 1
ATOM 571 C C . THR A 1 79 ? 18.297 -1.816 2.551 1 85.31 79 THR A C 1
ATOM 573 O O . THR A 1 79 ? 17.219 -1.239 2.727 1 85.31 79 THR A O 1
ATOM 576 N N . ARG A 1 80 ? 19.375 -1.712 3.295 1 88.19 80 ARG A N 1
ATOM 577 C CA . ARG A 1 80 ? 19.359 -0.745 4.387 1 88.19 80 ARG A CA 1
ATOM 578 C C . ARG A 1 80 ? 19.422 0.683 3.857 1 88.19 80 ARG A C 1
ATOM 580 O O . ARG A 1 80 ? 20.172 0.967 2.924 1 88.19 80 ARG A O 1
ATOM 587 N N . ARG A 1 81 ? 18.656 1.548 4.508 1 90 81 ARG A N 1
ATOM 588 C CA . ARG A 1 81 ? 18.672 2.967 4.168 1 90 81 ARG A CA 1
ATOM 589 C C . ARG A 1 81 ? 19.203 3.799 5.336 1 90 81 ARG A C 1
ATOM 591 O O . ARG A 1 81 ? 18.891 3.52 6.492 1 90 81 ARG A O 1
ATOM 598 N N . GLU A 1 82 ? 19.922 4.801 4.945 1 87.81 82 GLU A N 1
ATOM 599 C CA . GLU A 1 82 ? 20.438 5.711 5.965 1 87.81 82 GLU A CA 1
ATOM 600 C C . GLU A 1 82 ? 19.344 6.68 6.434 1 87.81 82 GLU A C 1
ATOM 602 O O . GLU A 1 82 ? 18.797 7.441 5.637 1 87.81 82 GLU A O 1
ATOM 607 N N . VAL A 1 83 ? 19.172 6.66 7.688 1 95 83 VAL A N 1
ATOM 608 C CA . VAL A 1 83 ? 18.172 7.535 8.305 1 95 83 VAL A CA 1
ATOM 609 C C . VAL A 1 83 ? 18.859 8.766 8.891 1 95 83 VAL A C 1
ATOM 611 O O . VAL A 1 83 ? 19.812 8.641 9.664 1 95 83 VAL A O 1
ATOM 614 N N . MET A 1 84 ? 18.359 9.945 8.578 1 96.38 84 MET A N 1
ATOM 615 C CA . MET A 1 84 ? 18.938 11.203 9.047 1 96.38 84 MET A CA 1
ATOM 616 C C . MET A 1 84 ? 18.359 11.586 10.406 1 96.38 84 MET A C 1
ATOM 618 O O . MET A 1 84 ? 18.969 12.375 11.141 1 96.38 84 MET A O 1
ATOM 622 N N . GLY A 1 85 ? 17.234 11.039 10.695 1 97.75 85 GLY A N 1
ATOM 623 C CA . GLY A 1 85 ? 16.5 11.336 11.922 1 97.75 85 GLY A CA 1
ATOM 624 C C . GLY A 1 85 ? 14.992 11.234 11.758 1 97.75 85 GLY A C 1
ATOM 625 O O . GLY A 1 85 ? 14.508 10.578 10.836 1 97.75 85 GLY A O 1
ATOM 626 N N . THR A 1 86 ? 14.32 11.758 12.773 1 98.5 86 THR A N 1
ATOM 627 C CA . THR A 1 86 ? 12.867 11.75 12.734 1 98.5 86 THR A CA 1
ATOM 628 C C . THR A 1 86 ? 12.312 13.172 12.773 1 98.5 86 THR A C 1
ATOM 630 O O . THR A 1 86 ? 12.992 14.086 13.242 1 98.5 86 THR A O 1
ATOM 633 N N . LEU A 1 87 ? 11.195 13.352 12.227 1 98.19 87 LEU A N 1
ATOM 634 C CA . LEU A 1 87 ? 10.438 14.594 12.32 1 98.19 87 LEU A CA 1
ATOM 635 C C . LEU A 1 87 ? 9 14.328 12.734 1 98.19 87 LEU A C 1
ATOM 637 O O . LEU A 1 87 ? 8.352 13.414 12.211 1 98.19 87 LEU A O 1
ATOM 641 N N . GLU A 1 88 ? 8.578 14.992 13.727 1 98 88 GLU A N 1
ATOM 642 C CA . GLU A 1 88 ? 7.156 15.039 14.062 1 98 88 GLU A CA 1
ATOM 643 C C . GLU A 1 88 ? 6.461 16.188 13.352 1 98 88 GLU A C 1
ATOM 645 O O . GLU A 1 88 ? 6.812 17.359 13.562 1 98 88 GLU A O 1
ATOM 650 N N . ILE A 1 89 ? 5.516 15.945 12.5 1 98.31 89 ILE A N 1
ATOM 651 C CA . ILE A 1 89 ? 4.879 16.969 11.68 1 98.31 89 ILE A CA 1
ATOM 652 C C . ILE A 1 89 ? 3.369 16.953 11.914 1 98.31 89 ILE A C 1
ATOM 654 O O . ILE A 1 89 ? 2.76 15.883 11.984 1 98.31 89 ILE A O 1
ATOM 658 N N . GLU A 1 90 ? 2.787 18.094 12.078 1 98.38 90 GLU A N 1
ATOM 659 C CA . GLU A 1 90 ? 1.334 18.234 12.086 1 98.38 90 GLU A CA 1
ATOM 660 C C . GLU A 1 90 ? 0.777 18.312 10.664 1 98.38 90 GLU A C 1
ATOM 662 O O . GLU A 1 90 ? 1.198 19.156 9.875 1 98.38 90 GLU A O 1
ATOM 667 N N . LEU A 1 91 ? -0.099 17.453 10.398 1 98.75 91 LEU A N 1
ATOM 668 C CA . LEU A 1 91 ? -0.712 17.375 9.078 1 98.75 91 LEU A CA 1
ATOM 669 C C . LEU A 1 91 ? -2.199 17.703 9.148 1 98.75 91 LEU A C 1
ATOM 671 O O . LEU A 1 91 ? -2.889 17.297 10.078 1 98.75 91 LEU A O 1
ATOM 675 N N . LEU A 1 92 ? -2.654 18.469 8.227 1 98.81 92 LEU A N 1
ATOM 676 C CA . LEU A 1 92 ? -4.086 18.641 7.992 1 98.81 92 LEU A CA 1
ATOM 677 C C . LEU A 1 92 ? -4.535 17.828 6.781 1 98.81 92 LEU A C 1
ATOM 679 O O . LEU A 1 92 ? -4.102 18.094 5.656 1 98.81 92 LEU A O 1
ATOM 683 N N . ILE A 1 93 ? -5.336 16.859 7.02 1 98.75 93 ILE A N 1
ATOM 684 C CA . ILE A 1 93 ? -5.879 16.016 5.965 1 98.75 93 ILE A CA 1
ATOM 685 C C . ILE A 1 93 ? -7.406 16.094 5.977 1 98.75 93 ILE A C 1
ATOM 687 O O . ILE A 1 93 ? -8.047 15.57 6.887 1 98.75 93 ILE A O 1
ATOM 691 N N . GLY A 1 94 ? -7.941 16.656 4.887 1 97.31 94 GLY A N 1
ATOM 692 C CA . GLY A 1 94 ? -9.328 17.062 5.031 1 97.31 94 GLY A CA 1
ATOM 693 C C . GLY A 1 94 ? -9.555 17.984 6.223 1 97.31 94 GLY A C 1
ATOM 694 O O . GLY A 1 94 ? -8.852 18.969 6.395 1 97.31 94 GLY A O 1
ATOM 695 N N . PRO A 1 95 ? -10.594 17.641 7 1 97.31 95 PRO A N 1
ATOM 696 C CA . PRO A 1 95 ? -10.867 18.469 8.18 1 97.31 95 PRO A CA 1
ATOM 697 C C . PRO A 1 95 ? -10.062 18.031 9.398 1 97.31 95 PRO A C 1
ATOM 699 O O . PRO A 1 95 ? -10.148 18.672 10.453 1 97.31 95 PRO A O 1
ATOM 702 N N . ALA A 1 96 ? -9.312 17 9.266 1 98.38 96 ALA A N 1
ATOM 703 C CA . ALA A 1 96 ? -8.711 16.375 10.445 1 98.38 96 ALA A CA 1
ATOM 704 C C . ALA A 1 96 ? -7.234 16.734 10.57 1 98.38 96 ALA A C 1
ATOM 706 O O . ALA A 1 96 ? -6.504 16.75 9.578 1 98.38 96 ALA A O 1
ATOM 707 N N . ALA A 1 97 ? -6.82 17 11.781 1 98.5 97 ALA A N 1
ATOM 708 C CA . ALA A 1 97 ? -5.41 17.234 12.094 1 98.5 97 ALA A CA 1
ATOM 709 C C . ALA A 1 97 ? -4.77 15.977 12.68 1 98.5 97 ALA A C 1
ATOM 711 O O . ALA A 1 97 ? -5.375 15.289 13.5 1 98.5 97 ALA A O 1
ATOM 712 N N . PHE A 1 98 ? -3.602 15.656 12.195 1 98.56 98 PHE A N 1
ATOM 713 C CA . PHE A 1 98 ? -2.814 14.539 12.703 1 98.56 98 PHE A CA 1
ATOM 714 C C . PHE A 1 98 ? -1.395 14.984 13.031 1 98.56 98 PHE A C 1
ATOM 716 O O . PHE A 1 98 ? -0.85 15.875 12.383 1 98.56 98 PHE A O 1
ATOM 723 N N . VAL A 1 99 ? -0.859 14.383 14.031 1 98.44 99 VAL A N 1
ATOM 724 C CA . VAL A 1 99 ? 0.586 14.438 14.227 1 98.44 99 VAL A CA 1
ATOM 725 C C . VAL A 1 99 ? 1.221 13.117 13.789 1 98.44 99 VAL A C 1
ATOM 727 O O . VAL A 1 99 ? 0.817 12.047 14.25 1 98.44 99 VAL A O 1
ATOM 730 N N . ALA A 1 100 ? 2.123 13.219 12.906 1 98.5 100 ALA A N 1
ATOM 731 C CA . ALA A 1 100 ? 2.783 12.016 12.414 1 98.5 100 ALA A CA 1
ATOM 732 C C . ALA A 1 100 ? 4.297 12.117 12.57 1 98.5 100 ALA A C 1
ATOM 734 O O . ALA A 1 100 ? 4.875 13.195 12.414 1 98.5 100 ALA A O 1
ATOM 735 N N . ILE A 1 101 ? 4.906 10.992 12.898 1 98.31 101 ILE A N 1
ATOM 736 C CA . ILE A 1 101 ? 6.363 10.898 12.953 1 98.31 101 ILE A CA 1
ATOM 737 C C . ILE A 1 101 ? 6.898 10.328 11.648 1 98.31 101 ILE A C 1
ATOM 739 O O . ILE A 1 101 ? 6.453 9.266 11.195 1 98.31 101 ILE A O 1
ATOM 743 N N . PHE A 1 102 ? 7.828 11.055 11.094 1 98.5 102 PHE A N 1
ATOM 744 C CA . PHE A 1 102 ? 8.445 10.664 9.828 1 98.5 102 PHE A CA 1
ATOM 745 C C . PHE A 1 102 ? 9.906 10.289 10.031 1 98.5 102 PHE A C 1
ATOM 747 O O . PHE A 1 102 ? 10.617 10.922 10.812 1 98.5 102 PHE A O 1
ATOM 754 N N . GLN A 1 103 ? 10.305 9.211 9.375 1 98.12 103 GLN A N 1
ATOM 755 C CA . GLN A 1 103 ? 11.734 9 9.156 1 98.12 103 GLN A CA 1
ATOM 756 C C . GLN A 1 103 ? 12.25 9.883 8.031 1 98.12 103 GLN A C 1
ATOM 758 O O . GLN A 1 103 ? 11.711 9.867 6.918 1 98.12 103 GLN A O 1
ATOM 763 N N . VAL A 1 104 ? 13.289 10.648 8.289 1 98.12 104 VAL A N 1
ATOM 764 C CA . VAL A 1 104 ? 13.883 11.508 7.277 1 98.12 104 VAL A CA 1
ATOM 765 C C . VAL A 1 104 ? 14.992 10.75 6.551 1 98.12 104 VAL A C 1
ATOM 767 O O . VAL A 1 104 ? 15.969 10.312 7.172 1 98.12 104 VAL A O 1
ATOM 770 N N . LEU A 1 105 ? 14.789 10.609 5.27 1 96.5 105 LEU A N 1
ATOM 771 C CA . LEU A 1 105 ? 15.75 9.867 4.453 1 96.5 105 LEU A CA 1
ATOM 772 C C . LEU A 1 105 ? 16.328 10.75 3.352 1 96.5 105 LEU A C 1
ATOM 774 O O . LEU A 1 105 ? 15.617 11.617 2.814 1 96.5 105 LEU A O 1
ATOM 778 N N . ARG A 1 106 ? 17.594 10.469 3.053 1 93.38 106 ARG A N 1
ATOM 779 C CA . ARG A 1 106 ? 18.203 11.094 1.885 1 93.38 106 ARG A CA 1
ATOM 780 C C . ARG A 1 106 ? 18.094 10.195 0.659 1 93.38 106 ARG A C 1
ATOM 782 O O . ARG A 1 106 ? 19.016 9.445 0.348 1 93.38 106 ARG A O 1
ATOM 789 N N . ILE A 1 107 ? 16.969 10.227 0.009 1 92.38 107 ILE A N 1
ATOM 790 C CA . ILE A 1 107 ? 16.703 9.383 -1.147 1 92.38 107 ILE A CA 1
ATOM 791 C C . ILE A 1 107 ? 15.984 10.195 -2.227 1 92.38 107 ILE A C 1
ATOM 793 O O . ILE A 1 107 ? 15.219 11.109 -1.916 1 92.38 107 ILE A O 1
ATOM 797 N N . PRO A 1 108 ? 16.312 9.922 -3.428 1 91.19 108 PRO A N 1
ATOM 798 C CA . PRO A 1 108 ? 15.508 10.484 -4.508 1 91.19 108 PRO A CA 1
ATOM 799 C C . PRO A 1 108 ? 14.117 9.852 -4.609 1 91.19 108 PRO A C 1
ATOM 801 O O . PRO A 1 108 ? 13.992 8.625 -4.516 1 91.19 108 PRO A O 1
ATOM 804 N N . THR A 1 109 ? 13.117 10.664 -4.57 1 92.5 109 THR A N 1
ATOM 805 C CA . THR A 1 109 ? 11.766 10.133 -4.613 1 92.5 109 THR A CA 1
ATOM 806 C C . THR A 1 109 ? 10.898 10.938 -5.578 1 92.5 109 THR A C 1
ATOM 808 O O . THR A 1 109 ? 11.258 12.055 -5.957 1 92.5 109 THR A O 1
ATOM 811 N N . SER A 1 110 ? 9.812 10.328 -5.914 1 92.56 110 SER A N 1
ATOM 812 C CA . SER A 1 110 ? 8.812 11.031 -6.707 1 92.56 110 SER A CA 1
ATOM 813 C C . SER A 1 110 ? 7.699 11.586 -5.824 1 92.56 110 SER A C 1
ATOM 815 O O . SER A 1 110 ? 6.801 12.281 -6.312 1 92.56 110 SER A O 1
ATOM 817 N N . PHE A 1 111 ? 7.75 11.383 -4.582 1 97.38 111 PHE A N 1
ATOM 818 C CA . PHE A 1 111 ? 6.762 11.883 -3.635 1 97.38 111 PHE A CA 1
ATOM 819 C C . PHE A 1 111 ? 7.391 12.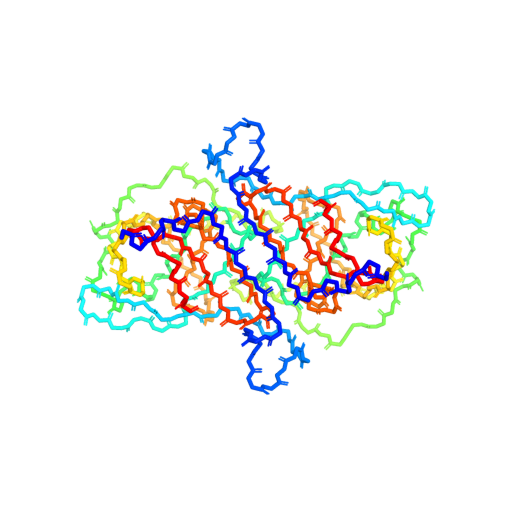898 -2.684 1 97.38 111 PHE A C 1
ATOM 821 O O . PHE A 1 111 ? 8.602 12.891 -2.469 1 97.38 111 PHE A O 1
ATOM 828 N N . ASN A 1 112 ? 6.547 13.711 -2.092 1 98.38 112 ASN A N 1
ATOM 829 C CA . ASN A 1 112 ? 7.031 14.68 -1.118 1 98.38 112 ASN A CA 1
ATOM 830 C C . ASN A 1 112 ? 6.969 14.133 0.304 1 98.38 112 ASN A C 1
ATOM 832 O O . ASN A 1 112 ? 7.82 14.453 1.134 1 98.38 112 ASN A O 1
ATOM 836 N N . LEU A 1 113 ? 5.957 13.375 0.619 1 98.62 113 LEU A N 1
ATOM 837 C CA . LEU A 1 113 ? 5.836 12.578 1.837 1 98.62 113 LEU A CA 1
ATOM 838 C C . LEU A 1 113 ? 5.262 11.203 1.53 1 98.62 113 LEU A C 1
ATOM 840 O O . LEU A 1 113 ? 4.562 11.023 0.53 1 98.62 113 LEU A O 1
ATOM 844 N N . LEU A 1 114 ? 5.598 10.289 2.285 1 98.56 114 LEU A N 1
ATOM 845 C CA . LEU A 1 114 ? 4.961 8.977 2.262 1 98.56 114 LEU A CA 1
ATOM 846 C C . LEU A 1 114 ? 4.262 8.68 3.584 1 98.56 114 LEU A C 1
ATOM 848 O O . LEU A 1 114 ? 4.883 8.758 4.648 1 98.56 114 LEU A O 1
ATOM 852 N N . LEU A 1 115 ? 2.99 8.523 3.512 1 98.88 115 LEU A N 1
ATOM 853 C CA . LEU A 1 115 ? 2.227 8.031 4.652 1 98.88 115 LEU A CA 1
ATOM 854 C C . LEU A 1 115 ? 2.027 6.52 4.559 1 98.88 115 LEU A C 1
ATOM 856 O O . LEU A 1 115 ? 1.291 6.039 3.693 1 98.88 115 LEU A O 1
ATOM 860 N N . GLY A 1 116 ? 2.727 5.805 5.43 1 98.69 116 GLY A N 1
ATOM 861 C CA . GLY A 1 116 ? 2.605 4.359 5.523 1 98.69 116 GLY A CA 1
ATOM 862 C C . GLY A 1 116 ? 1.627 3.912 6.594 1 98.69 116 GLY A C 1
ATOM 863 O O . GLY A 1 116 ? 0.726 4.664 6.973 1 98.69 116 GLY A O 1
ATOM 864 N N . ARG A 1 117 ? 1.874 2.707 7.078 1 98.81 117 ARG A N 1
ATOM 865 C CA . ARG A 1 117 ? 0.944 2.031 7.977 1 98.81 117 ARG A CA 1
ATOM 866 C C . ARG A 1 117 ? 0.848 2.76 9.312 1 98.81 117 ARG A C 1
ATOM 868 O O . ARG A 1 117 ? -0.214 2.783 9.938 1 98.81 117 ARG A O 1
ATOM 875 N N . PRO A 1 118 ? 1.851 3.428 9.805 1 98.56 118 PRO A N 1
ATOM 876 C CA . PRO A 1 118 ? 1.68 4.129 11.078 1 98.56 118 PRO A CA 1
ATOM 877 C C . PRO A 1 118 ? 0.577 5.188 11.023 1 98.56 118 PRO A C 1
ATOM 879 O O . PRO A 1 118 ? -0.253 5.262 11.938 1 98.56 118 PRO A O 1
ATOM 882 N N . TRP A 1 119 ? 0.548 5.902 9.969 1 98.81 119 TRP A N 1
ATOM 883 C CA . TRP A 1 119 ? -0.529 6.883 9.867 1 98.81 119 TRP A CA 1
ATOM 884 C C . TRP A 1 119 ? -1.838 6.215 9.461 1 98.81 119 TRP A C 1
ATOM 886 O O . TRP A 1 119 ? -2.896 6.523 10.016 1 98.81 119 TRP A O 1
ATOM 896 N N . ILE A 1 120 ? -1.81 5.352 8.484 1 98.88 120 ILE A N 1
ATOM 897 C CA . ILE A 1 120 ? -2.996 4.699 7.945 1 98.88 120 ILE A CA 1
ATOM 898 C C . ILE A 1 120 ? -3.779 4.031 9.07 1 98.88 120 ILE A C 1
ATOM 900 O O . ILE A 1 120 ? -5 4.18 9.164 1 98.88 120 ILE A O 1
ATOM 904 N N . HIS A 1 121 ? -3.064 3.396 9.969 1 98.75 121 HIS A N 1
ATOM 905 C CA . HIS A 1 121 ? -3.734 2.676 11.047 1 98.75 121 HIS A CA 1
ATOM 906 C C . HIS A 1 121 ? -4.191 3.629 12.148 1 98.75 121 HIS A C 1
ATOM 908 O O . HIS A 1 121 ? -5.297 3.492 12.672 1 98.75 121 HIS A O 1
ATOM 914 N N . ARG A 1 122 ? -3.4 4.578 12.422 1 98.06 122 ARG A N 1
ATOM 915 C CA . ARG A 1 122 ? -3.77 5.555 13.445 1 98.06 122 ARG A CA 1
ATOM 916 C C . ARG A 1 122 ? -5.027 6.32 13.039 1 98.06 122 ARG A C 1
ATOM 918 O O . ARG A 1 122 ? -5.891 6.586 13.875 1 98.06 122 ARG A O 1
ATOM 925 N N . ALA A 1 123 ? -5.145 6.664 11.789 1 98.31 123 ALA A N 1
ATOM 926 C CA . ALA A 1 123 ? -6.27 7.441 11.273 1 98.31 123 ALA A CA 1
ATOM 927 C C . ALA A 1 123 ? -7.496 6.555 11.055 1 98.31 123 ALA A C 1
ATOM 929 O O . ALA A 1 123 ? -8.594 7.055 10.812 1 98.31 123 ALA A O 1
ATOM 930 N N . GLY A 1 124 ? -7.254 5.219 11.141 1 98.19 124 GLY A N 1
ATOM 931 C CA . GLY A 1 124 ? -8.32 4.324 10.727 1 98.19 124 GLY A CA 1
ATOM 932 C C . GLY A 1 124 ? -8.672 4.453 9.25 1 98.19 124 GLY A C 1
ATOM 933 O O . GLY A 1 124 ? -9.828 4.297 8.867 1 98.19 124 GLY A O 1
ATOM 934 N N . ALA A 1 125 ? -7.711 4.762 8.484 1 98.81 125 ALA A N 1
ATOM 935 C CA . ALA A 1 125 ? -7.934 5.098 7.082 1 98.81 125 ALA A CA 1
ATOM 936 C C . ALA A 1 125 ? -7.902 3.85 6.207 1 98.81 125 ALA A C 1
ATOM 938 O O . ALA A 1 125 ? -7.191 2.889 6.512 1 98.81 125 ALA A O 1
ATOM 939 N N . ILE A 1 126 ? -8.641 3.85 5.156 1 98.88 126 ILE A N 1
ATOM 940 C CA . ILE A 1 126 ? -8.594 2.848 4.094 1 98.88 126 ILE A CA 1
ATOM 941 C C . ILE A 1 126 ? -8.273 3.521 2.762 1 98.88 126 ILE A C 1
ATOM 943 O O . ILE A 1 126 ? -9.141 4.148 2.15 1 98.88 126 ILE A O 1
ATOM 947 N N . PRO A 1 127 ? -7.02 3.432 2.342 1 98.94 127 PRO A N 1
ATOM 948 C CA . PRO A 1 127 ? -6.684 3.932 1.006 1 98.94 127 PRO A CA 1
ATOM 949 C C . PRO A 1 127 ? -7.121 2.98 -0.106 1 98.94 127 PRO A C 1
ATOM 951 O O . PRO A 1 127 ? -7.043 1.759 0.054 1 98.94 127 PRO A O 1
ATOM 954 N N . SER A 1 128 ? -7.652 3.523 -1.154 1 98.88 128 SER A N 1
ATOM 955 C CA . SER A 1 128 ? -7.934 2.775 -2.375 1 98.88 128 SER A CA 1
ATOM 956 C C . SER A 1 128 ? -7.293 3.436 -3.59 1 98.88 128 SER A C 1
ATOM 958 O O . SER A 1 128 ? -7.809 4.426 -4.109 1 98.88 128 SER A O 1
ATOM 960 N N . SER A 1 129 ? -6.164 2.811 -4.008 1 98.81 129 SER A N 1
ATOM 961 C CA . SER A 1 129 ? -5.527 3.33 -5.215 1 98.81 129 SER A CA 1
ATOM 962 C C . SER A 1 129 ? -6.449 3.215 -6.422 1 98.81 129 SER A C 1
ATOM 964 O O . SER A 1 129 ? -6.461 4.09 -7.289 1 98.81 129 SER A O 1
ATOM 966 N N . LEU A 1 130 ? -7.301 2.234 -6.438 1 98.69 130 LEU A N 1
ATOM 967 C CA . LEU A 1 130 ? -8.281 2.047 -7.504 1 98.69 130 LEU A CA 1
ATOM 968 C C . LEU A 1 130 ? -9.203 3.252 -7.609 1 98.69 130 LEU A C 1
ATOM 970 O O . LEU A 1 130 ? -9.43 3.773 -8.703 1 98.69 130 LEU A O 1
ATOM 974 N N . HIS A 1 131 ? -9.648 3.73 -6.496 1 98.81 131 HIS A N 1
ATOM 975 C CA . HIS A 1 131 ? -10.633 4.801 -6.453 1 98.81 131 HIS A CA 1
ATOM 976 C C . HIS A 1 131 ? -9.961 6.172 -6.395 1 98.81 131 HIS A C 1
ATOM 978 O O . HIS A 1 131 ? -10.633 7.199 -6.508 1 98.81 131 HIS A O 1
ATOM 984 N N . GLN A 1 132 ? -8.641 6.125 -6.113 1 98.75 132 GLN A N 1
ATOM 985 C CA . GLN A 1 132 ? -7.883 7.363 -5.961 1 98.75 132 GLN A CA 1
ATOM 986 C C . GLN A 1 132 ? -8.43 8.203 -4.812 1 98.75 132 GLN A C 1
ATOM 988 O O . GLN A 1 132 ? -8.578 9.422 -4.945 1 98.75 132 GLN A O 1
ATOM 993 N N . LYS A 1 133 ? -8.781 7.5 -3.674 1 98.75 133 LYS A N 1
ATOM 994 C CA . LYS A 1 133 ? -9.328 8.125 -2.473 1 98.75 133 LYS A CA 1
ATOM 995 C C . LYS A 1 133 ? -8.852 7.41 -1.214 1 98.75 133 LYS A C 1
ATOM 997 O O . LYS A 1 133 ? -8.578 6.207 -1.245 1 98.75 133 LYS A O 1
ATOM 1002 N N . VAL A 1 134 ? -8.742 8.156 -0.193 1 98.94 134 VAL A N 1
ATOM 1003 C CA . VAL A 1 134 ? -8.625 7.582 1.145 1 98.94 134 VAL A CA 1
ATOM 1004 C C . VAL A 1 134 ? -9.812 8.023 2 1 98.94 134 VAL A C 1
ATOM 1006 O O . VAL A 1 134 ? -10.25 9.172 1.917 1 98.94 134 VAL A O 1
ATOM 1009 N N . LYS A 1 135 ? -10.406 7.117 2.707 1 98.88 135 LYS A N 1
ATOM 1010 C CA . LYS A 1 135 ? -11.531 7.398 3.594 1 98.88 135 LYS A CA 1
ATOM 1011 C C . LYS A 1 135 ? -11.188 7.059 5.039 1 98.88 135 LYS A C 1
ATOM 1013 O O . LYS A 1 135 ? -10.523 6.055 5.309 1 98.88 135 LYS A O 1
ATOM 1018 N N . PHE A 1 136 ? -11.617 7.789 5.926 1 98.69 136 PHE A N 1
ATOM 1019 C CA . PHE A 1 136 ? -11.531 7.527 7.359 1 98.69 136 PHE A CA 1
ATOM 1020 C C . PHE A 1 136 ? -12.664 8.219 8.102 1 98.69 136 PHE A C 1
ATOM 1022 O O . PHE A 1 136 ? -13.414 9 7.52 1 98.69 136 PHE A O 1
ATOM 1029 N N . ILE A 1 137 ? -12.844 7.867 9.336 1 98.31 137 ILE A N 1
ATOM 1030 C CA . ILE A 1 137 ? -13.906 8.461 10.148 1 98.31 137 ILE A CA 1
ATOM 1031 C C . ILE A 1 137 ? -13.312 9.5 11.094 1 98.31 137 ILE A C 1
ATOM 1033 O O . ILE A 1 137 ? -12.336 9.219 11.797 1 98.31 137 ILE A O 1
ATOM 1037 N N . HIS A 1 138 ? -13.805 10.633 10.992 1 97.69 138 HIS A N 1
ATOM 1038 C CA . HIS A 1 138 ? -13.43 11.742 11.852 1 97.69 138 HIS A CA 1
ATOM 1039 C C . HIS A 1 138 ? -14.664 12.461 12.398 1 97.69 138 HIS A C 1
ATOM 1041 O O . HIS A 1 138 ? -15.547 12.852 11.633 1 97.69 138 HIS A O 1
ATOM 1047 N N . ASP A 1 139 ? -14.789 12.57 13.773 1 96.5 139 ASP A N 1
ATOM 1048 C CA . ASP A 1 139 ? -15.93 13.203 14.438 1 96.5 139 ASP A CA 1
ATOM 1049 C C . ASP A 1 139 ? -17.25 12.578 13.984 1 96.5 139 ASP A C 1
ATOM 1051 O O . ASP A 1 139 ? -18.188 13.289 13.641 1 96.5 139 ASP A O 1
ATOM 1055 N N . GLY A 1 140 ? -17.156 11.336 13.805 1 96.19 140 GLY A N 1
ATOM 1056 C CA . GLY A 1 140 ? -18.344 10.547 13.539 1 96.19 140 GLY A CA 1
ATOM 1057 C C . GLY A 1 140 ? -18.781 10.586 12.078 1 96.19 140 GLY A C 1
ATOM 1058 O O . GLY A 1 140 ? -19.844 10.07 11.727 1 96.19 140 GLY A O 1
ATOM 1059 N N . GLN A 1 141 ? -18.016 11.195 11.258 1 97.62 141 GLN A N 1
ATOM 1060 C CA . GLN A 1 141 ? -18.359 11.305 9.844 1 97.62 141 GLN A CA 1
ATOM 1061 C C . GLN A 1 141 ? -17.281 10.672 8.969 1 97.62 141 GLN A C 1
ATOM 1063 O O . GLN A 1 141 ? -16.094 10.695 9.312 1 97.62 141 GLN A O 1
ATOM 1068 N N . VAL A 1 142 ? -17.719 10.078 7.875 1 98.38 142 VAL A N 1
ATOM 1069 C CA . VAL A 1 142 ? -16.75 9.594 6.898 1 98.38 142 VAL A CA 1
ATOM 1070 C C . VAL A 1 142 ? -16.109 10.773 6.168 1 98.38 142 VAL A C 1
ATOM 1072 O O . VAL A 1 142 ? -16.812 11.633 5.629 1 98.38 142 VAL A O 1
ATOM 1075 N N . VAL A 1 143 ? -14.891 10.836 6.203 1 98.56 143 VAL A N 1
ATOM 1076 C CA . VAL A 1 143 ? -14.102 11.805 5.449 1 98.56 143 VAL A CA 1
ATOM 1077 C C . VAL A 1 143 ? -13.539 11.148 4.191 1 98.56 143 VAL A C 1
ATOM 1079 O O . VAL A 1 143 ? -13.047 10.023 4.242 1 98.56 143 VAL A O 1
ATOM 1082 N N . VAL A 1 144 ? -13.727 11.812 3.076 1 98.62 144 VAL A N 1
ATOM 1083 C CA . VAL A 1 144 ? -13.188 11.359 1.797 1 98.62 144 VAL A CA 1
ATOM 1084 C C . VAL A 1 144 ? -12.141 12.352 1.297 1 98.62 144 VAL A C 1
ATOM 1086 O O . VAL A 1 144 ? -12.422 13.547 1.173 1 98.62 144 VAL A O 1
ATOM 1089 N N . VAL A 1 145 ? -11.031 11.852 1.144 1 98.38 145 VAL A N 1
ATOM 1090 C CA . VAL A 1 145 ? -9.961 12.68 0.609 1 98.38 145 VAL A CA 1
ATOM 1091 C C . VAL A 1 145 ? -9.484 12.117 -0.73 1 98.38 145 VAL A C 1
ATOM 1093 O O . VAL A 1 145 ? -9.133 10.945 -0.826 1 98.38 145 VAL A O 1
ATOM 1096 N N . MET B 1 1 ? -33.594 -13.297 -5.934 1 38.62 1 MET B N 1
ATOM 1097 C CA . MET B 1 1 ? -32.5 -12.812 -6.766 1 38.62 1 MET B CA 1
ATOM 1098 C C . MET B 1 1 ? -31.453 -12.102 -5.922 1 38.62 1 MET B C 1
ATOM 1100 O O . MET B 1 1 ? -31.719 -11.055 -5.332 1 38.62 1 MET B O 1
ATOM 1104 N N . ALA B 1 2 ? -30.625 -12.852 -5.195 1 50.5 2 ALA B N 1
ATOM 1105 C CA . ALA B 1 2 ? -29.734 -12.281 -4.199 1 50.5 2 ALA B CA 1
ATOM 1106 C C . ALA B 1 2 ? -28.969 -11.086 -4.77 1 50.5 2 ALA B C 1
ATOM 1108 O O . ALA B 1 2 ? -28.375 -11.18 -5.848 1 50.5 2 ALA B O 1
ATOM 1109 N N . GLY B 1 3 ? -29.266 -9.93 -4.559 1 62.38 3 GLY B N 1
ATOM 1110 C CA . GLY B 1 3 ? -28.875 -8.688 -5.207 1 62.38 3 GLY B CA 1
ATOM 1111 C C . GLY B 1 3 ? -27.375 -8.508 -5.289 1 62.38 3 GLY B C 1
ATOM 1112 O O . GLY B 1 3 ? -26.625 -9.094 -4.504 1 62.38 3 GLY B O 1
ATOM 1113 N N . ARG B 1 4 ? -26.781 -8.266 -6.527 1 84.38 4 ARG B N 1
ATOM 1114 C CA . ARG B 1 4 ? -25.375 -8.062 -6.898 1 84.38 4 ARG B CA 1
ATOM 1115 C C . ARG B 1 4 ? -24.734 -6.98 -6.039 1 84.38 4 ARG B C 1
ATOM 1117 O O . ARG B 1 4 ? -25.312 -5.906 -5.852 1 84.38 4 ARG B O 1
ATOM 1124 N N . ALA B 1 5 ? -23.625 -7.438 -5.336 1 90.44 5 ALA B N 1
ATOM 1125 C CA . ALA B 1 5 ? -22.875 -6.457 -4.551 1 90.44 5 ALA B CA 1
ATOM 1126 C C . ALA B 1 5 ? -22.406 -5.305 -5.426 1 90.44 5 ALA B C 1
ATOM 1128 O O . ALA B 1 5 ? -21.969 -5.52 -6.562 1 90.44 5 ALA B O 1
ATOM 1129 N N . THR B 1 6 ? -22.656 -4.145 -4.934 1 92.44 6 THR B N 1
ATOM 1130 C CA . THR B 1 6 ? -22.266 -2.973 -5.707 1 92.44 6 THR B CA 1
ATOM 1131 C C . THR B 1 6 ? -21.266 -2.125 -4.934 1 92.44 6 THR B C 1
ATOM 1133 O O . THR B 1 6 ? -20.75 -1.127 -5.453 1 92.44 6 THR B O 1
ATOM 1136 N N . CYS B 1 7 ? -21.016 -2.592 -3.703 1 97.62 7 CYS B N 1
ATOM 1137 C CA . CYS B 1 7 ? -20.078 -1.81 -2.91 1 97.62 7 CYS B CA 1
ATOM 1138 C C . CYS B 1 7 ? -19.297 -2.703 -1.96 1 97.62 7 CYS B C 1
ATOM 1140 O O . CYS B 1 7 ? -19.656 -3.859 -1.738 1 97.62 7 CYS B O 1
ATOM 1142 N N . ILE B 1 8 ? -18.25 -2.273 -1.459 1 98.56 8 ILE B N 1
ATOM 1143 C CA . ILE B 1 8 ? -17.391 -2.906 -0.472 1 98.56 8 ILE B CA 1
ATOM 1144 C C . ILE B 1 8 ? -17.391 -2.086 0.816 1 98.56 8 ILE B C 1
ATOM 1146 O O . ILE B 1 8 ? -17.234 -0.862 0.779 1 98.56 8 ILE B O 1
ATOM 1150 N N . VAL B 1 9 ? -17.547 -2.754 1.952 1 98.75 9 VAL B N 1
ATOM 1151 C CA . VAL B 1 9 ? -17.703 -2.086 3.242 1 98.75 9 VAL B CA 1
ATOM 1152 C C . VAL B 1 9 ? -16.641 -2.602 4.215 1 98.75 9 VAL B C 1
ATOM 1154 O O . VAL B 1 9 ? -16.359 -3.805 4.266 1 98.75 9 VAL B O 1
ATOM 1157 N N . PHE B 1 10 ? -16.016 -1.693 4.969 1 98.62 10 PHE B N 1
ATOM 1158 C CA . PHE B 1 10 ? -15.188 -2.02 6.121 1 98.62 10 PHE B CA 1
ATOM 1159 C C . PHE B 1 10 ? -15.766 -1.424 7.398 1 98.62 10 PHE B C 1
ATOM 1161 O O . PHE B 1 10 ? -16.25 -0.287 7.398 1 98.62 10 PHE B O 1
ATOM 1168 N N . SER B 1 11 ? -15.828 -2.133 8.398 1 97.56 11 SER B N 1
ATOM 1169 C CA . SER B 1 11 ? -16.281 -1.698 9.719 1 97.56 11 SER B CA 1
ATOM 1170 C C . SER B 1 11 ? -15.43 -2.303 10.82 1 97.56 11 SER B C 1
ATOM 1172 O O . SER B 1 11 ? -14.492 -3.064 10.547 1 97.56 11 SER B O 1
ATOM 1174 N N . ASP B 1 12 ? -15.758 -1.953 12.039 1 95.81 12 ASP B N 1
ATOM 1175 C CA . ASP B 1 12 ? -15.023 -2.496 13.18 1 95.81 12 ASP B CA 1
ATOM 1176 C C . ASP B 1 12 ? -15.18 -4.012 13.258 1 95.81 12 ASP B C 1
ATOM 1178 O O . ASP B 1 12 ? -14.328 -4.699 13.82 1 95.81 12 ASP B O 1
ATOM 1182 N N . ASP B 1 13 ? -16.234 -4.523 12.656 1 96.69 13 ASP B N 1
ATOM 1183 C CA . ASP B 1 13 ? -16.453 -5.969 12.641 1 96.69 13 ASP B CA 1
ATOM 1184 C C . ASP B 1 13 ? -15.375 -6.672 11.82 1 96.69 13 ASP B C 1
ATOM 1186 O O . ASP B 1 13 ? -15.188 -7.887 11.945 1 96.69 13 ASP B O 1
ATOM 1190 N N . ASP B 1 14 ? -14.664 -5.91 11 1 97.94 14 ASP B N 1
ATOM 1191 C CA . ASP B 1 14 ? -13.633 -6.477 10.125 1 97.94 14 ASP B CA 1
ATOM 1192 C C . ASP B 1 14 ? -12.281 -6.512 10.828 1 97.94 14 ASP B C 1
ATOM 1194 O O . ASP B 1 14 ? -11.336 -7.125 10.328 1 97.94 14 ASP B O 1
ATOM 1198 N N . LEU B 1 15 ? -12.141 -5.871 11.953 1 98 15 LEU B N 1
ATOM 1199 C CA . LEU B 1 15 ? -10.844 -5.789 12.633 1 98 15 LEU B CA 1
ATOM 1200 C C . LEU B 1 15 ? -10.398 -7.164 13.117 1 98 15 LEU B C 1
ATOM 1202 O O . LEU B 1 15 ? -11.227 -8 13.477 1 98 15 LEU B O 1
ATOM 1206 N N . PRO B 1 16 ? -9.117 -7.367 13.086 1 97.06 16 PRO B N 1
ATOM 1207 C CA . PRO B 1 16 ? -8.656 -8.609 13.703 1 97.06 16 PRO B CA 1
ATOM 1208 C C . PRO B 1 16 ? -8.969 -8.68 15.195 1 97.06 16 PRO B C 1
ATOM 1210 O O . PRO B 1 16 ? -9.336 -7.668 15.805 1 97.06 16 PRO B O 1
ATOM 1213 N N . PRO B 1 17 ? -8.898 -9.828 15.766 1 95.44 17 PRO B N 1
ATOM 1214 C CA . PRO B 1 17 ? -9.234 -9.992 17.188 1 95.44 17 PRO B CA 1
ATOM 1215 C C . PRO B 1 17 ? -8.453 -9.047 18.094 1 95.44 17 PRO B C 1
ATOM 1217 O O . PRO B 1 17 ? -8.992 -8.562 19.094 1 95.44 17 PRO B O 1
ATOM 1220 N N . LYS B 1 18 ? -7.254 -8.727 17.719 1 94.06 18 LYS B N 1
ATOM 1221 C CA . L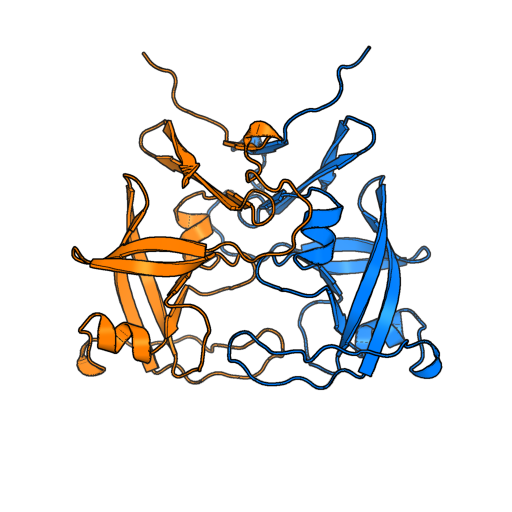YS B 1 18 ? -6.406 -7.887 18.562 1 94.06 18 LYS B CA 1
ATOM 1222 C C . LYS B 1 18 ? -6.762 -6.41 18.406 1 94.06 18 LYS B C 1
ATOM 1224 O O . LYS B 1 18 ? -6.227 -5.559 19.109 1 94.06 18 LYS B O 1
ATOM 1229 N N . GLY B 1 19 ? -7.617 -6.164 17.406 1 95.12 19 GLY B N 1
ATOM 1230 C CA . GLY B 1 19 ? -8.07 -4.797 17.219 1 95.12 19 GLY B CA 1
ATOM 1231 C C . GLY B 1 19 ? -7.203 -4 16.266 1 95.12 19 GLY B C 1
ATOM 1232 O O . GLY B 1 19 ? -6.551 -4.57 15.391 1 95.12 19 GLY B O 1
ATOM 1233 N N . SER B 1 20 ? -7.25 -2.686 16.422 1 95.31 20 SER B N 1
ATOM 1234 C CA . SER B 1 20 ? -6.617 -1.779 15.469 1 95.31 20 SER B CA 1
ATOM 1235 C C . SER B 1 20 ? -5.23 -1.361 15.938 1 95.31 20 SER B C 1
ATOM 1237 O O . SER B 1 20 ? -4.551 -0.578 15.273 1 95.31 20 SER B O 1
ATOM 1239 N N . GLY B 1 21 ? -4.793 -1.814 17.047 1 96.12 21 GLY B N 1
ATOM 1240 C CA . GLY B 1 21 ? -3.535 -1.373 17.641 1 96.12 21 GLY B CA 1
ATOM 1241 C C . GLY B 1 21 ? -2.326 -2.082 17.047 1 96.12 21 GLY B C 1
ATOM 1242 O O . GLY B 1 21 ? -1.551 -2.699 17.781 1 96.12 21 GLY B O 1
ATOM 1243 N N . HIS B 1 22 ? -2.119 -2.084 15.781 1 97.69 22 HIS B N 1
ATOM 1244 C CA . HIS B 1 22 ? -0.979 -2.705 15.117 1 97.69 22 HIS B CA 1
ATOM 1245 C C . HIS B 1 22 ? -0.621 -1.962 13.836 1 97.69 22 HIS B C 1
ATOM 1247 O O . HIS B 1 22 ? -1.384 -1.112 13.367 1 97.69 22 HIS B O 1
ATOM 1253 N N . THR B 1 23 ? 0.542 -2.236 13.266 1 97.69 23 THR B N 1
ATOM 1254 C CA . THR B 1 23 ? 0.968 -1.706 11.977 1 97.69 23 THR B CA 1
ATOM 1255 C C . THR B 1 23 ? 1.473 -2.826 11.07 1 97.69 23 THR B C 1
ATOM 1257 O O . THR B 1 23 ? 2.428 -2.639 10.312 1 97.69 23 THR B O 1
ATOM 1260 N N . ARG B 1 24 ? 0.871 -3.939 11.117 1 97.88 24 ARG B N 1
ATOM 1261 C CA . ARG B 1 24 ? 1.295 -5.109 10.359 1 97.88 24 ARG B CA 1
ATOM 1262 C C . ARG B 1 24 ? 0.965 -4.953 8.875 1 97.88 24 ARG B C 1
ATOM 1264 O O . ARG B 1 24 ? -0.09 -4.422 8.523 1 97.88 24 ARG B O 1
ATOM 1271 N N . PRO B 1 25 ? 1.891 -5.449 8.086 1 98.12 25 PRO B N 1
ATOM 1272 C CA . PRO B 1 25 ? 1.514 -5.531 6.668 1 98.12 25 PRO B CA 1
ATOM 1273 C C . PRO B 1 25 ? 0.402 -6.543 6.414 1 98.12 25 PRO B C 1
ATOM 1275 O O . PRO B 1 25 ? 0.107 -7.375 7.277 1 98.12 25 PRO B O 1
ATOM 1278 N N . LEU B 1 26 ? -0.236 -6.402 5.309 1 98.81 26 LEU B N 1
ATOM 1279 C CA . LEU B 1 26 ? -1.284 -7.34 4.922 1 98.81 26 LEU B CA 1
ATOM 1280 C C . LEU B 1 26 ? -0.717 -8.461 4.055 1 98.81 26 LEU B C 1
ATOM 1282 O O . LEU B 1 26 ? -0.29 -8.219 2.924 1 98.81 26 LEU B O 1
ATOM 1286 N N . TYR B 1 27 ? -0.711 -9.656 4.594 1 98.81 27 TYR B N 1
ATOM 1287 C CA . TYR B 1 27 ? -0.361 -10.875 3.863 1 98.81 27 TYR B CA 1
ATOM 1288 C C . TYR B 1 27 ? -1.579 -11.766 3.68 1 98.81 27 TYR B C 1
ATOM 1290 O O . TYR B 1 27 ? -2.396 -11.914 4.594 1 98.81 27 TYR B O 1
ATOM 1298 N N . ILE B 1 28 ? -1.606 -12.328 2.561 1 98.81 28 ILE B N 1
ATOM 1299 C CA . ILE B 1 28 ? -2.6 -13.383 2.361 1 98.81 28 ILE B CA 1
ATOM 1300 C C . ILE B 1 28 ? -1.919 -14.641 1.83 1 98.81 28 ILE B C 1
ATOM 1302 O O . ILE B 1 28 ? -0.715 -14.641 1.562 1 98.81 28 ILE B O 1
ATOM 1306 N N . SER B 1 29 ? -2.658 -15.695 1.81 1 98.75 29 SER B N 1
ATOM 1307 C CA . SER B 1 29 ? -2.256 -16.906 1.118 1 98.75 29 SER B CA 1
ATOM 1308 C C . SER B 1 29 ? -3.045 -17.109 -0.173 1 98.75 29 SER B C 1
ATOM 1310 O O . SER B 1 29 ? -4.238 -16.797 -0.229 1 98.75 29 SER B O 1
ATOM 1312 N N . VAL B 1 30 ? -2.373 -17.625 -1.138 1 98.81 30 VAL B N 1
ATOM 1313 C CA . VAL B 1 30 ? -3.043 -17.859 -2.41 1 98.81 30 VAL B CA 1
ATOM 1314 C C . VAL B 1 30 ? -2.748 -19.281 -2.893 1 98.81 30 VAL B C 1
ATOM 1316 O O . VAL B 1 30 ? -1.821 -19.938 -2.4 1 98.81 30 VAL B O 1
ATOM 1319 N N . GLY B 1 31 ? -3.637 -19.734 -3.773 1 98.62 31 GLY B N 1
ATOM 1320 C CA . GLY B 1 31 ? -3.35 -20.969 -4.473 1 98.62 31 GLY B CA 1
ATOM 1321 C C . GLY B 1 31 ? -2.635 -20.766 -5.797 1 98.62 31 GLY B C 1
ATOM 1322 O O . GLY B 1 31 ? -2.957 -19.828 -6.539 1 98.62 31 GLY B O 1
ATOM 1323 N N . CYS B 1 32 ? -1.619 -21.484 -6.035 1 97.5 32 CYS B N 1
ATOM 1324 C CA . CYS B 1 32 ? -0.886 -21.516 -7.297 1 97.5 32 CYS B CA 1
ATOM 1325 C C . CYS B 1 32 ? -0.679 -22.953 -7.773 1 97.5 32 CYS B C 1
ATOM 1327 O O . CYS B 1 32 ? 0.111 -23.703 -7.191 1 97.5 32 CYS B O 1
ATOM 1329 N N . SER B 1 33 ? -1.331 -23.359 -8.844 1 92.69 33 SER B N 1
ATOM 1330 C CA . SER B 1 33 ? -1.196 -24.703 -9.398 1 92.69 33 SER B CA 1
ATOM 1331 C C . SER B 1 33 ? -1.303 -25.766 -8.312 1 92.69 33 SER B C 1
ATOM 1333 O O . SER B 1 33 ? -0.437 -26.641 -8.195 1 92.69 33 SER B O 1
ATOM 1335 N N . GLY B 1 34 ? -2.264 -25.625 -7.465 1 92.94 34 GLY B N 1
ATOM 1336 C CA . GLY B 1 34 ? -2.549 -26.625 -6.449 1 92.94 34 GLY B CA 1
ATOM 1337 C C . GLY B 1 34 ? -1.704 -26.469 -5.199 1 92.94 34 GLY B C 1
ATOM 1338 O O . GLY B 1 34 ? -1.854 -27.219 -4.242 1 92.94 34 GLY B O 1
ATOM 1339 N N . ARG B 1 35 ? -0.832 -25.562 -5.145 1 96.62 35 ARG B N 1
ATOM 1340 C CA . ARG B 1 35 ? 0.015 -25.297 -3.988 1 96.62 35 ARG B CA 1
ATOM 1341 C C . ARG B 1 35 ? -0.418 -24.016 -3.273 1 96.62 35 ARG B C 1
ATOM 1343 O O . ARG B 1 35 ? -0.82 -23.047 -3.918 1 96.62 35 ARG B O 1
ATOM 1350 N N . ARG B 1 36 ? -0.296 -24.125 -1.99 1 98 36 ARG B N 1
ATOM 1351 C CA . ARG B 1 36 ? -0.557 -22.922 -1.194 1 98 36 ARG B CA 1
ATOM 1352 C C . ARG B 1 36 ? 0.694 -22.062 -1.077 1 98 36 ARG B C 1
ATOM 1354 O O . ARG B 1 36 ? 1.759 -22.547 -0.695 1 98 36 ARG B O 1
ATOM 1361 N N . VAL B 1 37 ? 0.62 -20.828 -1.477 1 98.75 37 VAL B N 1
ATOM 1362 C CA . VAL B 1 37 ? 1.705 -19.875 -1.309 1 98.75 37 VAL B CA 1
ATOM 1363 C C . VAL B 1 37 ? 1.361 -18.891 -0.185 1 98.75 37 VAL B C 1
ATOM 1365 O O . VAL B 1 37 ? 0.461 -18.062 -0.329 1 98.75 37 VAL B O 1
ATOM 1368 N N . PRO B 1 38 ? 2.045 -19 0.901 1 98.56 38 PRO B N 1
ATOM 1369 C CA . PRO B 1 38 ? 1.821 -18.062 2.004 1 98.56 38 PRO B CA 1
ATOM 1370 C C . PRO B 1 38 ? 2.592 -16.75 1.835 1 98.56 38 PRO B C 1
ATOM 1372 O O . PRO B 1 38 ? 3.354 -16.609 0.876 1 98.56 38 PRO B O 1
ATOM 1375 N N . PHE B 1 39 ? 2.275 -15.727 2.6 1 98.38 39 PHE B N 1
ATOM 1376 C CA . PHE B 1 39 ? 3.01 -14.469 2.699 1 98.38 39 PHE B CA 1
ATOM 1377 C C . PHE B 1 39 ? 3.049 -13.758 1.354 1 98.38 39 PHE B C 1
ATOM 1379 O O . PHE B 1 39 ? 4.121 -13.383 0.877 1 98.38 39 PHE B O 1
ATOM 1386 N N . VAL B 1 40 ? 1.896 -13.641 0.799 1 98.88 40 VAL B N 1
ATOM 1387 C CA . VAL B 1 40 ? 1.711 -12.773 -0.358 1 98.88 40 VAL B CA 1
ATOM 1388 C C . VAL B 1 40 ? 1.363 -11.359 0.107 1 98.88 40 VAL B C 1
ATOM 1390 O O . VAL B 1 40 ? 0.3 -11.133 0.69 1 98.88 40 VAL B O 1
ATOM 1393 N N . LEU B 1 41 ? 2.256 -10.461 -0.098 1 98.75 41 LEU B N 1
ATOM 1394 C CA . LEU B 1 41 ? 2.104 -9.086 0.355 1 98.75 41 LEU B CA 1
ATOM 1395 C C . LEU B 1 41 ? 1.189 -8.305 -0.583 1 98.75 41 LEU B C 1
ATOM 1397 O O . LEU B 1 41 ? 1.361 -8.344 -1.803 1 98.75 41 LEU B O 1
ATOM 1401 N N . LEU B 1 42 ? 0.15 -7.672 -0.082 1 98.88 42 LEU B N 1
ATOM 1402 C CA . LEU B 1 42 ? -0.638 -6.699 -0.83 1 98.88 42 LEU B CA 1
ATOM 1403 C C . LEU B 1 42 ? -0.101 -5.289 -0.619 1 98.88 42 LEU B C 1
ATOM 1405 O O . LEU B 1 42 ? 0.001 -4.82 0.519 1 98.88 42 LEU B O 1
ATOM 1409 N N . ASP B 1 43 ? 0.283 -4.66 -1.672 1 98.44 43 ASP B N 1
ATOM 1410 C CA . ASP B 1 43 ? 0.964 -3.371 -1.602 1 98.44 43 ASP B CA 1
ATOM 1411 C C . ASP B 1 43 ? 0.419 -2.404 -2.65 1 98.44 43 ASP B C 1
ATOM 1413 O O . ASP B 1 43 ? 0.809 -2.463 -3.818 1 98.44 43 ASP B O 1
ATOM 1417 N N . ASN B 1 44 ? -0.422 -1.436 -2.211 1 98.75 44 ASN B N 1
ATOM 1418 C CA . ASN B 1 44 ? -1.014 -0.504 -3.166 1 98.75 44 ASN B CA 1
ATOM 1419 C C . ASN B 1 44 ? -0.002 0.539 -3.631 1 98.75 44 ASN B C 1
ATOM 1421 O O . ASN B 1 44 ? -0.275 1.304 -4.559 1 98.75 44 ASN B O 1
ATOM 1425 N N . GLY B 1 45 ? 1.137 0.566 -3.01 1 97.38 45 GLY B N 1
ATOM 1426 C CA . GLY B 1 45 ? 2.205 1.455 -3.438 1 97.38 45 GLY B CA 1
ATOM 1427 C C . GLY B 1 45 ? 3.035 0.886 -4.57 1 97.38 45 GLY B C 1
ATOM 1428 O O . GLY B 1 45 ? 3.787 1.613 -5.223 1 97.38 45 GLY B O 1
ATOM 1429 N N . SER B 1 46 ? 2.912 -0.341 -4.785 1 96.88 46 SER B N 1
ATOM 1430 C CA . SER B 1 46 ? 3.756 -0.993 -5.781 1 96.88 46 SER B CA 1
ATOM 1431 C C . SER B 1 46 ? 3.129 -0.922 -7.172 1 96.88 46 SER B C 1
ATOM 1433 O O . SER B 1 46 ? 1.974 -1.307 -7.355 1 96.88 46 SER B O 1
ATOM 1435 N N . ALA B 1 47 ? 3.934 -0.49 -8.086 1 96.5 47 ALA B N 1
ATOM 1436 C CA . ALA B 1 47 ? 3.502 -0.413 -9.484 1 96.5 47 ALA B CA 1
ATOM 1437 C C . ALA B 1 47 ? 3.57 -1.781 -10.156 1 96.5 47 ALA B C 1
ATOM 1439 O O . ALA B 1 47 ? 3.16 -1.936 -11.305 1 96.5 47 ALA B O 1
ATOM 1440 N N . LEU B 1 48 ? 3.988 -2.785 -9.391 1 96.69 48 LEU B N 1
ATOM 1441 C CA . LEU B 1 48 ? 4.258 -4.09 -9.992 1 96.69 48 LEU B CA 1
ATOM 1442 C C . LEU B 1 48 ? 3.713 -5.211 -9.109 1 96.69 48 LEU B C 1
ATOM 1444 O O . LEU B 1 48 ? 3.553 -5.035 -7.898 1 96.69 48 LEU B O 1
ATOM 1448 N N . ASN B 1 49 ? 3.391 -6.328 -9.773 1 98.25 49 ASN B N 1
ATOM 1449 C CA . ASN B 1 49 ? 3.461 -7.613 -9.086 1 98.25 49 ASN B CA 1
ATOM 1450 C C . ASN B 1 49 ? 4.875 -8.18 -9.102 1 98.25 49 ASN B C 1
ATOM 1452 O O . ASN B 1 49 ? 5.539 -8.172 -10.141 1 98.25 49 ASN B O 1
ATOM 1456 N N . VAL B 1 50 ? 5.348 -8.688 -7.992 1 98 50 VAL B N 1
ATOM 1457 C CA . VAL B 1 50 ? 6.73 -9.148 -7.914 1 98 50 VAL B CA 1
ATOM 1458 C C . VAL B 1 50 ? 6.766 -10.609 -7.484 1 98 50 VAL B C 1
ATOM 1460 O O . VAL B 1 50 ? 6.027 -11.016 -6.582 1 98 50 VAL B O 1
ATOM 1463 N N . CYS B 1 51 ? 7.539 -11.336 -8.156 1 98.25 51 CYS B N 1
ATOM 1464 C CA . CYS B 1 51 ? 7.895 -12.695 -7.766 1 98.25 51 CYS B CA 1
ATOM 1465 C C . CYS B 1 51 ? 9.398 -12.82 -7.523 1 98.25 51 CYS B C 1
ATOM 1467 O O . CYS B 1 51 ? 10.188 -12.781 -8.469 1 98.25 51 CYS B O 1
ATOM 1469 N N . PRO B 1 52 ? 9.805 -12.938 -6.242 1 97.38 52 PRO B N 1
ATOM 1470 C CA . PRO B 1 52 ? 11.227 -13.211 -6.027 1 97.38 52 PRO B CA 1
ATOM 1471 C C . PRO B 1 52 ? 11.695 -14.477 -6.742 1 97.38 52 PRO B C 1
ATOM 1473 O O . PRO B 1 52 ? 10.961 -15.469 -6.789 1 97.38 52 PRO B O 1
ATOM 1476 N N . LEU B 1 53 ? 12.891 -14.445 -7.227 1 97.12 53 LEU B N 1
ATOM 1477 C CA . LEU B 1 53 ? 13.445 -15.586 -7.953 1 97.12 53 LEU B CA 1
ATOM 1478 C C . LEU B 1 53 ? 13.352 -16.859 -7.121 1 97.12 53 LEU B C 1
ATOM 1480 O O . LEU B 1 53 ? 13 -17.922 -7.645 1 97.12 53 LEU B O 1
ATOM 1484 N N . ALA B 1 54 ? 13.648 -16.734 -5.844 1 96.81 54 ALA B N 1
ATOM 1485 C CA . ALA B 1 54 ? 13.602 -17.891 -4.965 1 96.81 54 ALA B CA 1
ATOM 1486 C C . ALA B 1 54 ? 12.203 -18.516 -4.957 1 96.81 54 ALA B C 1
ATOM 1488 O O . ALA B 1 54 ? 12.055 -19.734 -4.949 1 96.81 54 ALA B O 1
ATOM 1489 N N . THR B 1 55 ? 11.188 -17.734 -4.965 1 97.69 55 THR B N 1
ATOM 1490 C CA . THR B 1 55 ? 9.812 -18.203 -5 1 97.69 55 THR B CA 1
ATOM 1491 C C . THR B 1 55 ? 9.492 -18.859 -6.344 1 97.69 55 THR B C 1
ATOM 1493 O O . THR B 1 55 ? 8.859 -19.922 -6.395 1 97.69 55 THR B O 1
ATOM 1496 N N . ALA B 1 56 ? 9.898 -18.203 -7.457 1 97.88 56 ALA B N 1
ATOM 1497 C CA . ALA B 1 56 ? 9.688 -18.781 -8.789 1 97.88 56 ALA B CA 1
ATOM 1498 C C . ALA B 1 56 ? 10.25 -20.188 -8.875 1 97.88 56 ALA B C 1
ATOM 1500 O O . ALA B 1 56 ? 9.57 -21.109 -9.328 1 97.88 56 ALA B O 1
ATOM 1501 N N . ILE B 1 57 ? 11.477 -20.328 -8.375 1 97.25 57 ILE B N 1
ATOM 1502 C CA . ILE B 1 57 ? 12.148 -21.625 -8.398 1 97.25 57 ILE B CA 1
ATOM 1503 C C . ILE B 1 57 ? 11.383 -22.625 -7.531 1 97.25 57 ILE B C 1
ATOM 1505 O O . ILE B 1 57 ? 11.133 -23.75 -7.945 1 97.25 57 ILE B O 1
ATOM 1509 N N . ALA B 1 58 ? 11.008 -22.188 -6.398 1 97.19 58 ALA B N 1
ATOM 1510 C CA . ALA B 1 58 ? 10.273 -23.047 -5.473 1 97.19 58 ALA B CA 1
ATOM 1511 C C . ALA B 1 58 ? 8.945 -23.5 -6.078 1 97.19 58 ALA B C 1
ATOM 1513 O O . ALA B 1 58 ? 8.469 -24.594 -5.789 1 97.19 58 ALA B O 1
ATOM 1514 N N . LEU B 1 59 ? 8.336 -22.688 -6.918 1 97.5 59 LEU B N 1
ATOM 1515 C CA . LEU B 1 59 ? 7.066 -23 -7.555 1 97.5 59 LEU B CA 1
ATOM 1516 C C . LEU B 1 59 ? 7.273 -23.891 -8.781 1 97.5 59 LEU B C 1
ATOM 1518 O O . LEU B 1 59 ? 6.309 -24.344 -9.398 1 97.5 59 LEU B O 1
ATOM 1522 N N . GLY B 1 60 ? 8.562 -24.031 -9.156 1 97 60 GLY B N 1
ATOM 1523 C CA . GLY B 1 60 ? 8.867 -24.984 -10.211 1 97 60 GLY B CA 1
ATOM 1524 C C . GLY B 1 60 ? 9.195 -24.328 -11.539 1 97 60 GLY B C 1
ATOM 1525 O O . GLY B 1 60 ? 9.266 -24.984 -12.57 1 97 60 GLY B O 1
ATOM 1526 N N . TYR B 1 61 ? 9.336 -23.031 -11.484 1 97.31 61 TYR B N 1
ATOM 1527 C CA . TYR B 1 61 ? 9.695 -22.328 -12.711 1 97.31 61 TYR B CA 1
ATOM 1528 C C . TYR B 1 61 ? 11.211 -22.266 -12.875 1 97.31 61 TYR B C 1
ATOM 1530 O O . TYR B 1 61 ? 11.945 -22.188 -11.883 1 97.31 61 TYR B O 1
ATOM 1538 N N . ALA B 1 62 ? 11.633 -22.25 -14.102 1 97.06 62 ALA B N 1
ATOM 1539 C CA . ALA B 1 62 ? 13.031 -22.031 -14.469 1 97.06 62 ALA B CA 1
ATOM 1540 C C . ALA B 1 62 ? 13.188 -20.766 -15.305 1 97.06 62 ALA B C 1
ATOM 1542 O O . ALA B 1 62 ? 12.211 -20.25 -15.852 1 97.06 62 ALA B O 1
ATOM 1543 N N . PRO B 1 63 ? 14.383 -20.172 -15.336 1 95.31 63 PRO B N 1
ATOM 1544 C CA . PRO B 1 63 ? 14.609 -18.953 -16.109 1 95.31 63 PRO B CA 1
ATOM 1545 C C . PRO B 1 63 ? 14.125 -19.078 -17.562 1 95.31 63 PRO B C 1
ATOM 1547 O O . PRO B 1 63 ? 13.688 -18.094 -18.156 1 95.31 63 PRO B O 1
ATOM 1550 N N . SER B 1 64 ? 14.148 -20.281 -18.094 1 96.94 64 SER B N 1
ATOM 1551 C CA . SER B 1 64 ? 13.68 -20.516 -19.453 1 96.94 64 SER B CA 1
ATOM 1552 C C . SER B 1 64 ? 12.18 -20.281 -19.562 1 96.94 64 SER B C 1
ATOM 1554 O O . SER B 1 64 ? 11.648 -20.141 -20.672 1 96.94 64 SER B O 1
ATOM 1556 N N . ASP B 1 65 ? 11.484 -20.297 -18.469 1 97.44 65 ASP B N 1
ATOM 1557 C CA . ASP B 1 65 ? 10.047 -20.078 -18.438 1 97.44 65 ASP B CA 1
ATOM 1558 C C . ASP B 1 65 ? 9.719 -18.578 -18.406 1 97.44 65 ASP B C 1
ATOM 1560 O O . ASP B 1 65 ? 8.57 -18.188 -18.578 1 97.44 65 ASP B O 1
ATOM 1564 N N . PHE B 1 66 ? 10.734 -17.688 -18.188 1 97.88 66 PHE B N 1
ATOM 1565 C CA . PHE B 1 66 ? 10.5 -16.25 -18.016 1 97.88 66 PHE B CA 1
ATOM 1566 C C . PHE B 1 66 ? 10.289 -15.586 -19.375 1 97.88 66 PHE B C 1
ATOM 1568 O O . PHE B 1 66 ? 10.992 -15.891 -20.344 1 97.88 66 PHE B O 1
ATOM 1575 N N . GLY B 1 67 ? 9.258 -14.82 -19.438 1 97.56 67 GLY B N 1
ATOM 1576 C CA . GLY B 1 67 ? 9.109 -13.93 -20.578 1 97.56 67 GLY B CA 1
ATOM 1577 C C . GLY B 1 67 ? 9.977 -12.688 -20.484 1 97.56 67 GLY B C 1
ATOM 1578 O O . GLY B 1 67 ? 10.578 -12.422 -19.438 1 97.56 67 GLY B O 1
ATOM 1579 N N . PRO B 1 68 ? 10.055 -11.969 -21.609 1 94.56 68 PRO B N 1
ATOM 1580 C CA . PRO B 1 68 ? 10.844 -10.742 -21.594 1 94.56 68 PRO B CA 1
ATOM 1581 C C . PRO B 1 68 ? 10.195 -9.633 -20.75 1 94.56 68 PRO B C 1
ATOM 1583 O O . PRO B 1 68 ? 8.969 -9.586 -20.641 1 94.56 68 PRO B O 1
ATOM 1586 N N . SER B 1 69 ? 11.055 -8.891 -20.094 1 92.06 69 SER B N 1
ATOM 1587 C CA . SER B 1 69 ? 10.586 -7.684 -19.406 1 92.06 69 SER B CA 1
ATOM 1588 C C . SER B 1 69 ? 11.07 -6.426 -20.125 1 92.06 69 SER B C 1
ATOM 1590 O O . SER B 1 69 ? 12.25 -6.305 -20.453 1 92.06 69 SER B O 1
ATOM 1592 N N . THR B 1 70 ? 10.133 -5.535 -20.344 1 86.69 70 THR B N 1
ATOM 1593 C CA . THR B 1 70 ? 10.5 -4.281 -20.984 1 86.69 70 THR B CA 1
ATOM 1594 C C . THR B 1 70 ? 10.453 -3.125 -20 1 86.69 70 THR B C 1
ATOM 1596 O O . THR B 1 70 ? 10.656 -1.969 -20.375 1 86.69 70 THR B O 1
ATOM 1599 N N . GLN B 1 71 ? 10.305 -3.463 -18.781 1 88.88 71 GLN B N 1
ATOM 1600 C CA . GLN B 1 71 ? 10.094 -2.42 -17.781 1 88.88 71 GLN B CA 1
ATOM 1601 C C . GLN B 1 71 ? 11.367 -2.166 -16.969 1 88.88 71 GLN B C 1
ATOM 1603 O O . GLN B 1 71 ? 12.102 -3.104 -16.656 1 88.88 71 GLN B O 1
ATOM 1608 N N . THR B 1 72 ? 11.609 -0.908 -16.859 1 89.31 72 THR B N 1
ATOM 1609 C CA . THR B 1 72 ? 12.578 -0.546 -15.836 1 89.31 72 THR B CA 1
ATOM 1610 C C . THR B 1 72 ? 11.938 -0.578 -14.453 1 89.31 72 THR B C 1
ATOM 1612 O O . THR B 1 72 ? 10.93 0.087 -14.219 1 89.31 72 THR B O 1
ATOM 1615 N N . VAL B 1 73 ? 12.461 -1.427 -13.617 1 90.75 73 VAL B N 1
ATOM 1616 C CA . VAL B 1 73 ? 11.93 -1.553 -12.266 1 90.75 73 VAL B CA 1
ATOM 1617 C C . VAL B 1 73 ? 12.805 -0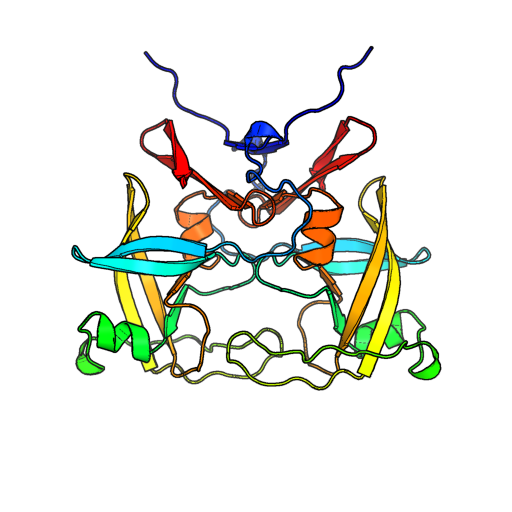.761 -11.289 1 90.75 73 VAL B C 1
ATOM 1619 O O . VAL B 1 73 ? 14.023 -0.931 -11.266 1 90.75 73 VAL B O 1
ATOM 1622 N N . ARG B 1 74 ? 12.102 0.125 -10.594 1 89.06 74 ARG B N 1
ATOM 1623 C CA . ARG B 1 74 ? 12.773 0.945 -9.586 1 89.06 74 ARG B CA 1
ATOM 1624 C C . ARG B 1 74 ? 12.102 0.798 -8.227 1 89.06 74 ARG B C 1
ATOM 1626 O O . ARG B 1 74 ? 10.883 0.621 -8.141 1 89.06 74 ARG B O 1
ATOM 1633 N N . ALA B 1 75 ? 12.93 0.871 -7.211 1 86.44 75 ALA B N 1
ATOM 1634 C CA . ALA B 1 75 ? 12.391 1.026 -5.859 1 86.44 75 ALA B CA 1
ATOM 1635 C C . ALA B 1 75 ? 11.938 2.463 -5.613 1 86.44 75 ALA B C 1
ATOM 1637 O O .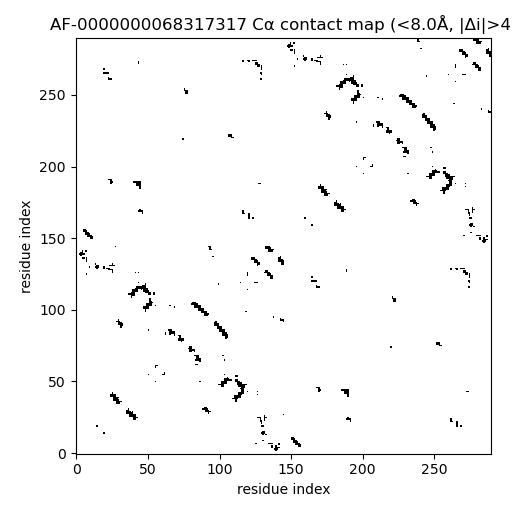 ALA B 1 75 ? 12.086 3.324 -6.484 1 86.44 75 ALA B O 1
ATOM 1638 N N . TYR B 1 76 ? 11.297 2.676 -4.496 1 82.5 76 TYR B N 1
ATOM 1639 C CA . TYR B 1 76 ? 10.758 3.998 -4.191 1 82.5 76 TYR B CA 1
ATOM 1640 C C . TYR B 1 76 ? 11.875 5.031 -4.109 1 82.5 76 TYR B C 1
ATOM 1642 O O . TYR B 1 76 ? 11.625 6.234 -4.238 1 82.5 76 TYR B O 1
ATOM 1650 N N . ASP B 1 77 ? 13.102 4.535 -3.91 1 83.88 77 ASP B N 1
ATOM 1651 C CA . ASP B 1 77 ? 14.242 5.445 -3.828 1 83.88 77 ASP B CA 1
ATOM 1652 C C . ASP B 1 77 ? 14.938 5.574 -5.18 1 83.88 77 ASP B C 1
ATOM 1654 O O . ASP B 1 77 ? 16.109 5.965 -5.246 1 83.88 77 ASP B O 1
ATOM 1658 N N . SER B 1 78 ? 14.391 5.133 -6.148 1 85.12 78 SER B N 1
ATOM 1659 C CA . SER B 1 78 ? 14.812 5.285 -7.535 1 85.12 78 SER B CA 1
ATOM 1660 C C . SER B 1 78 ? 15.961 4.34 -7.875 1 85.12 78 SER B C 1
ATOM 1662 O O . SER B 1 78 ? 16.578 4.461 -8.938 1 85.12 78 SER B O 1
ATOM 1664 N N . THR B 1 79 ? 16.172 3.461 -6.898 1 84.81 79 THR B N 1
ATOM 1665 C CA . THR B 1 79 ? 17.188 2.457 -7.207 1 84.81 79 THR B CA 1
ATOM 1666 C C . THR B 1 79 ? 16.672 1.472 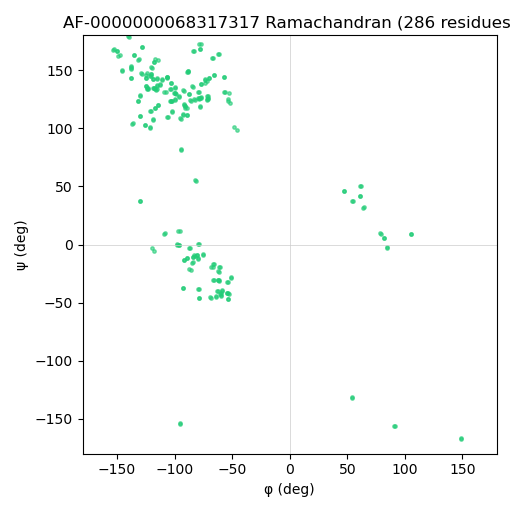-8.25 1 84.81 79 THR B C 1
ATOM 1668 O O . THR B 1 79 ? 15.586 0.92 -8.109 1 84.81 79 THR B O 1
ATOM 1671 N N . ARG B 1 80 ? 17.5 1.335 -9.281 1 87.88 80 ARG B N 1
ATOM 1672 C CA . ARG B 1 80 ? 17.141 0.384 -10.328 1 87.88 80 ARG B CA 1
ATOM 1673 C C . ARG B 1 80 ? 17.344 -1.052 -9.859 1 87.88 80 ARG B C 1
ATOM 1675 O O . ARG B 1 80 ? 18.344 -1.358 -9.211 1 87.88 80 ARG B O 1
ATOM 1682 N N . ARG B 1 81 ? 16.375 -1.881 -10.234 1 89.94 81 ARG B N 1
ATOM 1683 C CA . ARG B 1 81 ? 16.484 -3.303 -9.922 1 89.94 81 ARG B CA 1
ATOM 1684 C C . ARG B 1 81 ? 16.594 -4.133 -11.203 1 89.94 81 ARG B C 1
ATOM 1686 O O . ARG B 1 81 ? 15.922 -3.842 -12.195 1 89.94 81 ARG B O 1
ATOM 1693 N N . GLU B 1 82 ? 17.406 -5.141 -11.062 1 87.75 82 GLU B N 1
ATOM 1694 C CA . GLU B 1 82 ? 17.547 -6.047 -12.203 1 87.75 82 GLU B CA 1
ATOM 1695 C C . GLU B 1 82 ? 16.359 -6.996 -12.305 1 87.75 82 GLU B C 1
ATOM 1697 O O . GLU B 1 82 ? 16.078 -7.75 -11.375 1 87.75 82 GLU B O 1
ATOM 1702 N N . VAL B 1 83 ? 15.797 -6.969 -13.445 1 94.94 83 VAL B N 1
ATOM 1703 C CA . VAL B 1 83 ? 14.656 -7.836 -13.727 1 94.94 83 VAL B CA 1
ATOM 1704 C C . VAL B 1 83 ? 15.117 -9.07 -14.492 1 94.94 83 VAL B C 1
ATOM 1706 O O . VAL B 1 83 ? 15.797 -8.953 -15.516 1 94.94 83 VAL B O 1
ATOM 1709 N N . MET B 1 84 ? 14.742 -10.242 -14.031 1 96.38 84 MET B N 1
ATOM 1710 C CA . MET B 1 84 ? 15.133 -11.508 -14.641 1 96.38 84 MET B CA 1
ATOM 1711 C C . MET B 1 84 ? 14.172 -11.883 -15.766 1 96.38 84 MET B C 1
ATOM 1713 O O . MET B 1 84 ? 14.516 -12.68 -16.641 1 96.38 84 MET B O 1
ATOM 1717 N N . GLY B 1 85 ? 13.008 -11.32 -15.703 1 97.75 85 GLY B N 1
ATOM 1718 C CA . GLY B 1 85 ? 11.945 -11.609 -16.656 1 97.75 85 GLY B CA 1
ATOM 1719 C C . GLY B 1 85 ? 10.562 -11.492 -16.047 1 97.75 85 GLY B C 1
ATOM 1720 O O . GLY B 1 85 ? 10.383 -10.828 -15.016 1 97.75 85 GLY B O 1
ATOM 1721 N N . THR B 1 86 ? 9.609 -12.016 -16.797 1 98.5 86 THR B N 1
ATOM 1722 C CA . THR B 1 86 ? 8.227 -11.984 -16.328 1 98.5 86 THR B CA 1
ATOM 1723 C C . THR B 1 86 ? 7.676 -13.406 -16.203 1 98.5 86 THR B C 1
ATOM 1725 O O . THR B 1 86 ? 8.164 -14.328 -16.859 1 98.5 86 THR B O 1
ATOM 1728 N N . LEU B 1 87 ? 6.766 -13.562 -15.344 1 98.12 87 LEU B N 1
ATOM 1729 C CA . LEU B 1 87 ? 6.004 -14.797 -15.203 1 98.12 87 LEU B CA 1
ATOM 1730 C C . LEU B 1 87 ? 4.508 -14.508 -15.172 1 98.12 87 LEU B C 1
ATOM 1732 O O . LEU B 1 87 ? 4.059 -13.594 -14.477 1 98.12 87 LEU B O 1
ATOM 1736 N N . GLU B 1 88 ? 3.793 -15.188 -15.992 1 98 88 GLU B N 1
ATOM 1737 C CA . GLU B 1 88 ? 2.338 -15.211 -15.883 1 98 88 GLU B CA 1
ATOM 1738 C C . GLU B 1 88 ? 1.87 -16.359 -15 1 98 88 GLU B C 1
ATOM 1740 O O . GLU B 1 88 ? 2.131 -17.531 -15.305 1 98 88 GLU B O 1
ATOM 1745 N N . ILE B 1 89 ? 1.23 -16.109 -13.906 1 98.31 89 ILE B N 1
ATOM 1746 C CA . ILE B 1 89 ? 0.855 -17.125 -12.93 1 98.31 89 ILE B CA 1
ATOM 1747 C C . ILE B 1 89 ? -0.654 -17.094 -12.703 1 98.31 89 ILE B C 1
ATOM 1749 O O . ILE B 1 89 ? -1.248 -16.016 -12.594 1 98.31 89 ILE B O 1
ATOM 1753 N N . GLU B 1 90 ? -1.269 -18.234 -12.68 1 98.44 90 GLU B N 1
ATOM 1754 C CA . GLU B 1 90 ? -2.66 -18.344 -12.25 1 98.44 90 GLU B CA 1
ATOM 1755 C C . GLU B 1 90 ? -2.766 -18.422 -10.727 1 98.44 90 GLU B C 1
ATOM 1757 O O . GLU B 1 90 ? -2.135 -19.266 -10.102 1 98.44 90 GLU B O 1
ATOM 1762 N N . LEU B 1 91 ? -3.516 -17.562 -10.211 1 98.75 91 LEU B N 1
ATOM 1763 C CA . LEU B 1 91 ? -3.705 -17.484 -8.766 1 98.75 91 LEU B CA 1
ATOM 1764 C C . LEU B 1 91 ? -5.148 -17.797 -8.391 1 98.75 91 LEU B C 1
ATOM 1766 O O . LEU B 1 91 ? -6.082 -17.375 -9.078 1 98.75 91 LEU B O 1
ATOM 1770 N N . LEU B 1 92 ? -5.312 -18.562 -7.371 1 98.81 92 LEU B N 1
ATOM 1771 C CA . LEU B 1 92 ? -6.609 -18.703 -6.723 1 98.81 92 LEU B CA 1
ATOM 1772 C C . LEU B 1 92 ? -6.668 -17.891 -5.43 1 98.81 92 LEU B C 1
ATOM 1774 O O . LEU B 1 92 ? -5.922 -18.172 -4.484 1 98.81 92 LEU B O 1
ATOM 1778 N N . ILE B 1 93 ? -7.492 -16.922 -5.41 1 98.69 93 ILE B N 1
ATOM 1779 C CA . ILE B 1 93 ? -7.684 -16.062 -4.242 1 98.69 93 ILE B CA 1
ATOM 1780 C C . ILE B 1 93 ? -9.148 -16.125 -3.797 1 98.69 93 ILE B C 1
ATOM 1782 O O . ILE B 1 93 ? -10.023 -15.586 -4.473 1 98.69 93 ILE B O 1
ATOM 1786 N N . GLY B 1 94 ? -9.328 -16.672 -2.59 1 97.31 94 GLY B N 1
ATOM 1787 C CA . GLY B 1 94 ? -10.703 -17.062 -2.307 1 97.31 94 GLY B CA 1
ATOM 1788 C C . GLY B 1 94 ? -11.289 -17.969 -3.369 1 97.31 94 GLY B C 1
ATOM 1789 O O . GLY B 1 94 ? -10.68 -18.984 -3.738 1 97.31 94 GLY B O 1
ATOM 1790 N N . PRO B 1 95 ? -12.492 -17.609 -3.805 1 97.31 95 PRO B N 1
ATOM 1791 C CA . PRO B 1 95 ? -13.125 -18.438 -4.84 1 97.31 95 PRO B CA 1
ATOM 1792 C C . PRO B 1 95 ? -12.719 -18.016 -6.254 1 97.31 95 PRO B C 1
ATOM 1794 O O . PRO B 1 95 ? -13.133 -18.641 -7.23 1 97.31 95 PRO B O 1
ATOM 1797 N N . ALA B 1 96 ? -11.953 -17 -6.355 1 98.38 96 ALA B N 1
ATOM 1798 C CA . ALA B 1 96 ? -11.734 -16.375 -7.66 1 98.38 96 ALA B CA 1
ATOM 1799 C C . ALA B 1 96 ? -10.367 -16.766 -8.219 1 98.38 96 ALA B C 1
ATOM 1801 O O . ALA B 1 96 ? -9.375 -16.781 -7.492 1 98.38 96 ALA B O 1
ATOM 1802 N N . ALA B 1 97 ? -10.344 -17.031 -9.5 1 98.5 97 ALA B N 1
ATOM 1803 C CA . ALA B 1 97 ? -9.094 -17.281 -10.219 1 98.5 97 ALA B CA 1
ATOM 1804 C C . ALA B 1 97 ? -8.648 -16.031 -10.977 1 98.5 97 ALA B C 1
ATOM 1806 O O . ALA B 1 97 ? -9.461 -15.328 -11.578 1 98.5 97 ALA B O 1
ATOM 1807 N N . PHE B 1 98 ? -7.383 -15.727 -10.883 1 98.56 98 PHE B N 1
ATOM 1808 C CA . PHE B 1 98 ? -6.773 -14.617 -11.602 1 98.56 98 PHE B CA 1
ATOM 1809 C C . PHE B 1 98 ? -5.523 -15.07 -12.344 1 98.56 98 PHE B C 1
ATOM 1811 O O . PHE B 1 98 ? -4.836 -15.992 -11.906 1 98.56 98 PHE B O 1
ATOM 1818 N N . VAL B 1 99 ? -5.293 -14.461 -13.445 1 98.44 99 VAL B N 1
ATOM 1819 C CA . VAL B 1 99 ? -3.977 -14.531 -14.07 1 98.44 99 VAL B CA 1
ATOM 1820 C C . VAL B 1 99 ? -3.225 -13.227 -13.852 1 98.44 99 VAL B C 1
ATOM 1822 O O . VAL B 1 99 ? -3.738 -12.148 -14.156 1 98.44 99 VAL B O 1
ATOM 1825 N N . ALA B 1 100 ? -2.098 -13.328 -13.281 1 98.5 100 ALA B N 1
ATOM 1826 C CA . ALA B 1 100 ? -1.304 -12.133 -13.008 1 98.5 100 ALA B CA 1
ATOM 1827 C C . ALA B 1 100 ? 0.093 -12.258 -13.617 1 98.5 100 ALA B C 1
ATOM 1829 O O . ALA B 1 100 ? 0.676 -13.344 -13.633 1 98.5 100 ALA B O 1
ATOM 1830 N N . ILE B 1 101 ? 0.587 -11.141 -14.109 1 98.31 101 ILE B N 1
ATOM 1831 C CA . ILE B 1 101 ? 1.96 -11.062 -14.602 1 98.31 101 ILE B CA 1
ATOM 1832 C C . ILE B 1 101 ? 2.865 -10.5 -13.508 1 98.31 101 ILE B C 1
ATOM 1834 O O . ILE B 1 101 ? 2.58 -9.445 -12.938 1 98.31 101 ILE B O 1
ATOM 1838 N N . PHE B 1 102 ? 3.916 -11.234 -13.258 1 98.5 102 PHE B N 1
ATOM 1839 C CA . PHE B 1 102 ? 4.887 -10.852 -12.234 1 98.5 102 PHE B CA 1
ATOM 1840 C C . PHE B 1 102 ? 6.223 -10.492 -12.867 1 98.5 102 PHE B C 1
ATOM 1842 O O . PHE B 1 102 ? 6.656 -11.133 -13.828 1 98.5 102 PHE B O 1
ATOM 1849 N N . GLN B 1 103 ? 6.828 -9.422 -12.367 1 98.12 103 GLN B N 1
ATOM 1850 C CA . GLN B 1 103 ? 8.258 -9.234 -12.586 1 98.12 103 GLN B CA 1
ATOM 1851 C C . GLN B 1 103 ? 9.086 -10.125 -11.672 1 98.12 103 GLN B C 1
ATOM 1853 O O . GLN B 1 103 ? 8.906 -10.109 -10.445 1 98.12 103 GLN B O 1
ATOM 1858 N N . VAL B 1 104 ? 9.984 -10.898 -12.227 1 98.12 104 VAL B N 1
ATOM 1859 C CA . VAL B 1 104 ? 10.852 -11.773 -11.438 1 98.12 104 VAL B CA 1
ATOM 1860 C C . VAL B 1 104 ? 12.133 -11.031 -11.078 1 98.12 104 VAL B C 1
ATOM 1862 O O . VAL B 1 104 ? 12.875 -10.594 -11.961 1 98.12 104 VAL B O 1
ATOM 1865 N N . LEU B 1 105 ? 12.32 -10.891 -9.797 1 96.44 105 LEU B N 1
ATOM 1866 C CA . LEU B 1 105 ? 13.484 -10.172 -9.305 1 96.44 105 LEU B CA 1
ATOM 1867 C C . LEU B 1 105 ? 14.352 -11.062 -8.422 1 96.44 105 LEU B C 1
ATOM 1869 O O . LEU B 1 105 ? 13.828 -11.914 -7.691 1 96.44 105 LEU B O 1
ATOM 1873 N N . ARG B 1 106 ? 15.656 -10.797 -8.516 1 93.38 106 ARG B N 1
ATOM 1874 C CA . ARG B 1 106 ? 16.578 -11.445 -7.582 1 93.38 106 ARG B CA 1
ATOM 1875 C C . ARG B 1 106 ? 16.859 -10.547 -6.383 1 93.38 106 ARG B C 1
ATOM 1877 O O . ARG B 1 106 ? 17.859 -9.82 -6.359 1 93.38 106 ARG B O 1
ATOM 1884 N N . ILE B 1 107 ? 15.984 -10.547 -5.434 1 92.38 107 ILE B N 1
ATOM 1885 C CA . ILE B 1 107 ? 16.094 -9.703 -4.25 1 92.38 107 ILE B CA 1
ATOM 1886 C C . ILE B 1 107 ? 15.711 -10.5 -3.006 1 92.38 107 ILE B C 1
ATOM 1888 O O . ILE B 1 107 ? 14.867 -11.398 -3.074 1 92.38 107 ILE B O 1
ATOM 1892 N N . PRO B 1 108 ? 16.391 -10.234 -1.957 1 91.31 108 PRO B N 1
ATOM 1893 C CA . PRO B 1 108 ? 15.93 -10.797 -0.685 1 91.31 108 PRO B CA 1
ATOM 1894 C C . PRO B 1 108 ? 14.641 -10.141 -0.185 1 91.31 108 PRO B C 1
ATOM 1896 O O . PRO B 1 108 ? 14.508 -8.914 -0.235 1 91.31 108 PRO B O 1
ATOM 1899 N N . THR B 1 109 ? 13.672 -10.945 0.078 1 92.62 109 THR B N 1
ATOM 1900 C CA . THR B 1 109 ? 12.391 -10.398 0.523 1 92.62 109 THR B CA 1
ATOM 1901 C C . THR B 1 109 ? 11.844 -11.188 1.709 1 92.62 109 THR B C 1
ATOM 1903 O O . THR B 1 109 ? 12.289 -12.312 1.968 1 92.62 109 THR B O 1
ATOM 1906 N N . SER B 1 110 ? 10.922 -10.57 2.359 1 92.75 110 SER B N 1
ATOM 1907 C CA . SER B 1 110 ? 10.203 -11.25 3.43 1 92.75 110 SER B CA 1
ATOM 1908 C C . SER B 1 110 ? 8.867 -11.797 2.932 1 92.75 110 SER B C 1
ATOM 1910 O O . SER B 1 110 ? 8.148 -12.469 3.68 1 92.75 110 SER B O 1
ATOM 1912 N N . PHE B 1 111 ? 8.547 -11.625 1.729 1 97.38 111 PHE B N 1
ATOM 1913 C CA . PHE B 1 111 ? 7.312 -12.117 1.127 1 97.38 111 PHE B CA 1
ATOM 1914 C C . PHE B 1 111 ? 7.613 -13.133 0.033 1 97.38 111 PHE B C 1
ATOM 1916 O O . PHE B 1 111 ? 8.711 -13.141 -0.538 1 97.38 111 PHE B O 1
ATOM 1923 N N . ASN B 1 112 ? 6.637 -13.93 -0.276 1 98.38 112 ASN B N 1
ATOM 1924 C CA . ASN B 1 112 ? 6.793 -14.914 -1.347 1 98.38 112 ASN B CA 1
ATOM 1925 C C . ASN B 1 112 ? 6.32 -14.359 -2.688 1 98.38 112 ASN B C 1
ATOM 1927 O O . ASN B 1 112 ? 6.883 -14.68 -3.732 1 98.38 112 ASN B O 1
ATOM 1931 N N . LEU B 1 113 ? 5.258 -13.578 -2.688 1 98.62 113 LEU B N 1
ATOM 1932 C CA . LEU B 1 113 ? 4.789 -12.781 -3.816 1 98.62 113 LEU B CA 1
ATOM 1933 C C . LEU B 1 113 ? 4.348 -11.398 -3.355 1 98.62 113 LEU B C 1
ATOM 1935 O O . LEU B 1 113 ? 3.986 -11.211 -2.191 1 98.62 113 LEU B O 1
ATOM 1939 N N . LEU B 1 114 ? 4.449 -10.492 -4.18 1 98.56 114 LEU B N 1
ATOM 1940 C CA . LEU B 1 114 ? 3.865 -9.172 -3.967 1 98.56 114 LEU B CA 1
ATOM 1941 C C . LEU B 1 114 ? 2.807 -8.867 -5.02 1 98.56 114 LEU B C 1
ATOM 1943 O O . LEU B 1 114 ? 3.078 -8.945 -6.223 1 98.56 114 LEU B O 1
ATOM 1947 N N . LEU B 1 115 ? 1.62 -8.695 -4.574 1 98.88 115 LEU B N 1
ATOM 1948 C CA . LEU B 1 115 ? 0.556 -8.188 -5.434 1 98.88 115 LEU B CA 1
ATOM 1949 C C . LEU B 1 115 ? 0.414 -6.676 -5.289 1 98.88 115 LEU B C 1
ATOM 1951 O O . LEU B 1 115 ? -0.025 -6.184 -4.246 1 98.88 115 LEU B O 1
ATOM 1955 N N . GLY B 1 116 ? 0.833 -5.965 -6.332 1 98.69 116 GLY B N 1
ATOM 1956 C CA . GLY B 1 116 ? 0.707 -4.52 -6.387 1 98.69 116 GLY B CA 1
ATOM 1957 C C . GLY B 1 116 ? -0.54 -4.059 -7.117 1 98.69 116 GLY B C 1
ATOM 1958 O O . GLY B 1 116 ? -1.524 -4.793 -7.203 1 98.69 116 GLY B O 1
ATOM 1959 N N . ARG B 1 117 ? -0.44 -2.852 -7.648 1 98.81 117 ARG B N 1
ATOM 1960 C CA . ARG B 1 117 ? -1.589 -2.164 -8.234 1 98.81 117 ARG B CA 1
ATOM 1961 C C . ARG B 1 117 ? -2.09 -2.889 -9.477 1 98.81 117 ARG B C 1
ATOM 1963 O O . ARG B 1 117 ? -3.289 -2.898 -9.758 1 98.81 117 ARG B O 1
ATOM 1970 N N . PRO B 1 118 ? -1.274 -3.574 -10.25 1 98.5 118 PRO B N 1
ATOM 1971 C CA . PRO B 1 118 ? -1.829 -4.273 -11.414 1 98.5 118 PRO B CA 1
ATOM 1972 C C . PRO B 1 118 ? -2.879 -5.312 -11.031 1 98.5 118 PRO B C 1
ATOM 1974 O O . PRO B 1 118 ? -3.943 -5.379 -11.648 1 98.5 118 PRO B O 1
ATOM 1977 N N . TRP B 1 119 ? -2.604 -6.027 -10.008 1 98.81 119 TRP B N 1
ATOM 1978 C CA . TRP B 1 119 ? -3.615 -6.988 -9.586 1 98.81 119 TRP B CA 1
ATOM 1979 C C . TRP B 1 119 ? -4.73 -6.301 -8.805 1 98.81 119 TRP B C 1
ATOM 1981 O O . TRP B 1 119 ? -5.91 -6.59 -9.016 1 98.81 119 TRP B O 1
ATOM 1991 N N . ILE B 1 120 ? -4.398 -5.449 -7.879 1 98.88 120 ILE B N 1
ATOM 1992 C CA . ILE B 1 120 ? -5.355 -4.781 -7.008 1 98.88 120 ILE B CA 1
ATOM 1993 C C . ILE B 1 120 ? -6.434 -4.098 -7.852 1 98.88 120 ILE B C 1
ATOM 1995 O O . ILE B 1 120 ? -7.625 -4.23 -7.57 1 98.88 120 ILE B O 1
ATOM 1999 N N . HIS B 1 121 ? -6.012 -3.465 -8.922 1 98.75 121 HIS B N 1
ATOM 2000 C CA . HIS B 1 121 ? -6.965 -2.73 -9.75 1 98.75 121 HIS B CA 1
ATOM 2001 C C . HIS B 1 121 ? -7.742 -3.674 -10.656 1 98.75 121 HIS B C 1
ATOM 2003 O O . HIS B 1 121 ? -8.953 -3.516 -10.836 1 98.75 121 HIS B O 1
ATOM 2009 N N . ARG B 1 122 ? -7.09 -4.641 -11.156 1 98.06 122 ARG B N 1
ATOM 2010 C CA . ARG B 1 122 ? -7.762 -5.605 -12.023 1 98.06 122 ARG B CA 1
ATOM 2011 C C . ARG B 1 122 ? -8.852 -6.355 -11.258 1 98.06 122 ARG B C 1
ATOM 2013 O O . ARG B 1 122 ? -9.93 -6.605 -11.797 1 98.06 122 ARG B O 1
ATOM 2020 N N . ALA B 1 123 ? -8.594 -6.703 -10.031 1 98.25 123 ALA B N 1
ATOM 2021 C CA . ALA B 1 123 ? -9.516 -7.469 -9.203 1 98.25 123 ALA B CA 1
ATOM 2022 C C . ALA B 1 123 ? -10.609 -6.566 -8.633 1 98.25 123 ALA B C 1
ATOM 2024 O O . ALA B 1 123 ? -11.594 -7.055 -8.07 1 98.25 123 ALA B O 1
ATOM 2025 N N . GLY B 1 124 ? -10.383 -5.242 -8.773 1 98.19 124 GLY B N 1
ATOM 2026 C CA . GLY B 1 124 ? -11.266 -4.336 -8.055 1 98.19 124 GLY B CA 1
ATOM 2027 C C . GLY B 1 124 ? -11.164 -4.461 -6.551 1 98.19 124 GLY B C 1
ATOM 2028 O O . GLY B 1 124 ? -12.156 -4.297 -5.836 1 98.19 124 GLY B O 1
ATOM 2029 N N . ALA B 1 125 ? -10.016 -4.773 -6.109 1 98.75 125 ALA B N 1
ATOM 2030 C CA . ALA B 1 125 ? -9.812 -5.109 -4.703 1 98.75 125 ALA B CA 1
ATOM 2031 C C . ALA B 1 125 ? -9.5 -3.865 -3.879 1 98.75 125 ALA B C 1
ATOM 2033 O O . ALA B 1 125 ? -8.906 -2.912 -4.387 1 98.75 125 ALA B O 1
ATOM 2034 N N . ILE B 1 126 ? -9.898 -3.861 -2.652 1 98.88 126 ILE B N 1
ATOM 2035 C CA . ILE B 1 126 ? -9.523 -2.865 -1.656 1 98.88 126 ILE B CA 1
ATOM 2036 C C . ILE B 1 126 ? -8.828 -3.547 -0.481 1 98.88 126 ILE B C 1
ATOM 2038 O O . ILE B 1 126 ? -9.477 -4.176 0.356 1 98.88 126 ILE B O 1
ATOM 2042 N N . PRO B 1 127 ? -7.5 -3.465 -0.455 1 98.94 127 PRO B N 1
ATOM 2043 C CA . PRO B 1 127 ? -6.789 -3.973 0.719 1 98.94 127 PRO B CA 1
ATOM 2044 C C . PRO B 1 127 ? -6.859 -3.02 1.91 1 98.94 127 PRO B C 1
ATOM 2046 O O . PRO B 1 127 ? -6.812 -1.799 1.732 1 98.94 127 PRO B O 1
ATOM 2049 N N . SER B 1 128 ? -7.055 -3.561 3.066 1 98.88 128 SER B N 1
ATOM 2050 C CA . SER B 1 128 ? -6.945 -2.812 4.316 1 98.88 128 SER B CA 1
ATOM 2051 C C . SER B 1 128 ? -5.977 -3.488 5.281 1 98.88 128 SER B C 1
ATOM 2053 O O . SER B 1 128 ? -6.328 -4.473 5.934 1 98.88 128 SER B O 1
ATOM 2055 N N . SER B 1 129 ? -4.766 -2.885 5.348 1 98.81 129 SER B N 1
ATOM 2056 C CA . SER B 1 129 ? -3.807 -3.418 6.305 1 98.81 129 SER B CA 1
ATOM 2057 C C . SER B 1 129 ? -4.324 -3.295 7.734 1 98.81 129 SER B C 1
ATOM 2059 O O . SER B 1 129 ? -4.086 -4.176 8.562 1 98.81 129 SER B O 1
ATOM 2061 N N . LEU B 1 130 ? -5.113 -2.301 8 1 98.75 130 LEU B N 1
ATOM 2062 C CA . LEU B 1 130 ? -5.719 -2.102 9.312 1 98.75 130 LEU B CA 1
ATOM 2063 C C . LEU B 1 130 ? -6.594 -3.295 9.695 1 98.75 130 LEU B C 1
ATOM 2065 O O . LEU B 1 130 ? -6.484 -3.816 10.805 1 98.75 130 LEU B O 1
ATOM 2069 N N . HIS B 1 131 ? -7.348 -3.762 8.766 1 98.81 131 HIS B N 1
ATOM 2070 C CA . HIS B 1 131 ? -8.32 -4.816 9.023 1 98.81 131 HIS B CA 1
ATOM 2071 C C . HIS B 1 131 ? -7.723 -6.195 8.773 1 98.81 131 HIS B C 1
ATOM 2073 O O . HIS B 1 131 ? -8.344 -7.215 9.078 1 98.81 131 HIS B O 1
ATOM 2079 N N . GLN B 1 132 ? -6.543 -6.164 8.102 1 98.75 132 GLN B N 1
ATOM 2080 C CA . GLN B 1 132 ? -5.887 -7.414 7.73 1 98.75 132 GLN B CA 1
ATOM 2081 C C . GLN B 1 132 ? -6.766 -8.242 6.801 1 98.75 132 GLN B C 1
ATOM 2083 O O . GLN B 1 132 ? -6.879 -9.461 6.965 1 98.75 132 GLN B O 1
ATOM 2088 N N . LYS B 1 133 ? -7.43 -7.523 5.816 1 98.75 133 LYS B N 1
ATOM 2089 C CA . LYS B 1 133 ? -8.312 -8.141 4.832 1 98.75 133 LYS B CA 1
ATOM 2090 C C . LYS B 1 133 ? -8.227 -7.426 3.486 1 98.75 133 LYS B C 1
ATOM 2092 O O . LYS B 1 133 ? -7.941 -6.23 3.432 1 98.75 133 LYS B O 1
ATOM 2097 N N . VAL B 1 134 ? -8.445 -8.18 2.484 1 98.94 134 VAL B N 1
ATOM 2098 C CA . VAL B 1 134 ? -8.727 -7.605 1.173 1 98.94 134 VAL B CA 1
ATOM 2099 C C . VAL B 1 134 ? -10.125 -8.031 0.715 1 98.94 134 VAL B C 1
ATOM 2101 O O . VAL B 1 134 ? -10.539 -9.172 0.929 1 98.94 134 VAL B O 1
ATOM 2104 N N . LYS B 1 135 ? -10.883 -7.109 0.215 1 98.88 135 LYS B N 1
ATOM 2105 C CA . LYS B 1 135 ? -12.227 -7.371 -0.289 1 98.88 135 LYS B CA 1
ATOM 2106 C C . LYS B 1 135 ? -12.336 -7.027 -1.771 1 98.88 135 LYS B C 1
ATOM 2108 O O . LYS B 1 135 ? -11.766 -6.035 -2.229 1 98.88 135 LYS B O 1
ATOM 2113 N N . PHE B 1 136 ? -13.023 -7.754 -2.486 1 98.69 136 PHE B N 1
ATOM 2114 C CA . PHE B 1 136 ? -13.367 -7.492 -3.879 1 98.69 136 PHE B CA 1
ATOM 2115 C C . PHE B 1 136 ? -14.688 -8.156 -4.246 1 98.69 136 PHE B C 1
ATOM 2117 O O . PHE 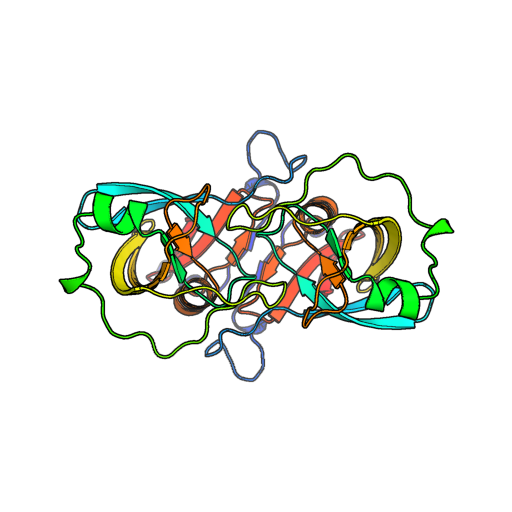B 1 136 ? -15.234 -8.93 -3.457 1 98.69 136 PHE B O 1
ATOM 2124 N N . ILE B 1 137 ? -15.227 -7.805 -5.371 1 98.31 137 ILE B N 1
ATOM 2125 C CA . IL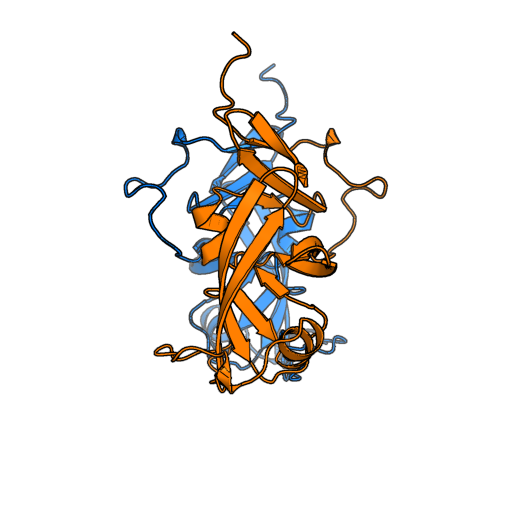E B 1 137 ? -16.484 -8.383 -5.82 1 98.31 137 ILE B CA 1
ATOM 2126 C C . ILE B 1 137 ? -16.219 -9.422 -6.902 1 98.31 137 ILE B C 1
ATOM 2128 O O . ILE B 1 137 ? -15.492 -9.164 -7.863 1 98.31 137 ILE B O 1
ATOM 2132 N N . HIS B 1 138 ? -16.672 -10.555 -6.656 1 97.62 138 HIS B N 1
ATOM 2133 C CA . HIS B 1 138 ? -16.594 -11.68 -7.586 1 97.62 138 HIS B CA 1
ATOM 2134 C C . HIS B 1 138 ? -17.953 -12.367 -7.734 1 97.62 138 HIS B C 1
ATOM 2136 O O . HIS B 1 138 ? -18.578 -12.734 -6.738 1 97.62 138 HIS B O 1
ATOM 2142 N N . ASP B 1 139 ? -18.484 -12.477 -9.008 1 96.5 139 ASP B N 1
ATOM 2143 C CA . ASP B 1 139 ? -19.781 -13.086 -9.305 1 96.5 139 ASP B CA 1
ATOM 2144 C C . ASP B 1 139 ? -20.891 -12.438 -8.477 1 96.5 139 ASP B C 1
ATOM 2146 O O . ASP B 1 139 ? -21.703 -13.133 -7.871 1 96.5 139 ASP B O 1
ATOM 2150 N N . GLY B 1 140 ? -20.734 -11.211 -8.344 1 96.06 140 GLY B N 1
ATOM 2151 C CA . GLY B 1 140 ? -21.781 -10.398 -7.738 1 96.06 140 GLY B CA 1
ATOM 2152 C C . GLY B 1 140 ? -21.75 -10.438 -6.219 1 96.06 140 GLY B C 1
ATOM 2153 O O . GLY B 1 140 ? -22.656 -9.906 -5.566 1 96.06 140 GLY B O 1
ATOM 2154 N N . GLN B 1 141 ? -20.781 -11.055 -5.656 1 97.62 141 GLN B N 1
ATOM 2155 C CA . GLN B 1 141 ? -20.688 -11.164 -4.207 1 97.62 141 GLN B CA 1
ATOM 2156 C C . GLN B 1 141 ? -19.391 -10.555 -3.691 1 97.62 141 GLN B C 1
ATOM 2158 O O . GLN B 1 141 ? -18.359 -10.594 -4.379 1 97.62 141 GLN B O 1
ATOM 2163 N N . VAL B 1 142 ? -19.469 -9.953 -2.525 1 98.38 142 VAL B N 1
ATOM 2164 C CA . VAL B 1 142 ? -18.25 -9.484 -1.885 1 98.38 142 VAL B CA 1
ATOM 2165 C C . VAL B 1 142 ? -17.438 -10.672 -1.38 1 98.38 142 VAL B C 1
ATOM 2167 O O . VAL B 1 142 ? -17.969 -11.531 -0.663 1 98.38 142 VAL B O 1
ATOM 2170 N N . VAL B 1 143 ? -16.281 -10.75 -1.769 1 98.56 143 VAL B N 1
ATOM 2171 C CA . VAL B 1 143 ? -15.312 -11.734 -1.284 1 98.56 143 VAL B CA 1
ATOM 2172 C C . VAL B 1 143 ? -14.391 -11.094 -0.255 1 98.56 143 VAL B C 1
ATOM 2174 O O . VAL B 1 143 ? -13.914 -9.969 -0.453 1 98.56 143 VAL B O 1
ATOM 2177 N N . VAL B 1 144 ? -14.234 -11.742 0.875 1 98.62 144 VAL B N 1
ATOM 2178 C CA . VAL B 1 144 ? -13.328 -11.305 1.935 1 98.62 144 VAL B CA 1
ATOM 2179 C C . VAL B 1 144 ? -12.203 -12.32 2.1 1 98.62 144 VAL B C 1
ATOM 2181 O O . VAL B 1 144 ? -12.453 -13.508 2.305 1 98.62 144 VAL B O 1
ATOM 2184 N N . VAL B 1 145 ? -11.086 -11.82 1.896 1 98.38 145 VAL B N 1
ATOM 2185 C CA . VAL B 1 145 ? -9.914 -12.672 2.086 1 98.38 145 VAL B CA 1
ATOM 2186 C C . VAL B 1 145 ? -9.055 -12.125 3.229 1 98.38 145 VAL B C 1
ATOM 2188 O O . VAL B 1 145 ? -8.664 -10.953 3.217 1 98.38 145 VAL B O 1
#

Nearest PDB structures (foldseek):
  4z2z-assembly1_B  TM=7.197E-01  e=3.531E-07  Saccharomyces cerevisiae S288C
  4rgh-assembly1_B  TM=7.884E-01  e=1.772E-06  Homo sapiens
  4z2z-assembly1_A  TM=7.150E-01  e=6.282E-07  Saccharomyces cerevisiae S288C
  2i1a-assembly2_C  TM=8.074E-01  e=8.399E-06  Saccharomyces cerevisiae
  5c9f-assembly1_C  TM=7.346E-01  e=3.757E-05  Rickettsia conorii

pLDDT: mean 95.48, std 7.5, range [38.62, 98.94]